Protein AF-A0A183KZA1-F1 (afdb_monomer_lite)

Foldseek 3Di:
DQPDLVVQVPPPCPPVVLLDDDQVCLPDPPCNVVNLVVNLVSLVVVLVVLVVNVVSDDLPDPCQPSVLSNLVSLLSSCVSPVVPLVSVLSSLLVVLLVCVSNVQCLLAANCLSPLQSLLLSLQVPVVDPSSVLQSLVSLLSSCQARPPSSVVNNCVNCVVQEDDDPDDDDPPNVSSHGYVVSVVVSVVSSPPDGDNSSPSNVSHPDDPPRHYHPHVVVVVVD

InterPro domains:
  IPR046460 Protein UNC80, C-terminal [PF20262] (7-213)

Structure (mmCIF, N/CA/C/O backbone):
data_AF-A0A183KZA1-F1
#
_entry.id   AF-A0A183KZA1-F1
#
loop_
_atom_site.group_PDB
_atom_site.id
_atom_site.type_symbol
_atom_site.label_atom_id
_atom_site.label_alt_id
_atom_site.label_comp_id
_atom_site.label_asym_id
_atom_site.label_entity_id
_atom_site.label_seq_id
_atom_site.pdbx_PDB_ins_code
_atom_site.Cartn_x
_atom_site.Cartn_y
_atom_site.Cartn_z
_atom_site.occupancy
_atom_site.B_iso_or_equiv
_atom_site.auth_seq_id
_atom_site.auth_comp_id
_atom_site.auth_asym_id
_atom_site.auth_atom_id
_atom_site.pdbx_PDB_model_num
ATOM 1 N N . MET A 1 1 ? 18.597 4.526 23.590 1.00 35.09 1 MET A N 1
ATOM 2 C CA . MET A 1 1 ? 19.081 5.389 22.494 1.00 35.09 1 MET A CA 1
ATOM 3 C C . MET A 1 1 ? 17.902 5.578 21.549 1.00 35.09 1 MET A C 1
ATOM 5 O O . MET A 1 1 ? 17.619 4.691 20.760 1.00 35.09 1 MET A O 1
ATOM 9 N N . TYR A 1 2 ? 17.103 6.627 21.759 1.00 41.41 2 TYR A N 1
ATOM 10 C CA . TYR A 1 2 ? 15.902 6.876 20.958 1.00 41.41 2 TYR A CA 1
ATOM 11 C C . TYR A 1 2 ? 16.354 7.362 19.580 1.00 41.41 2 TYR A C 1
ATOM 13 O O . TYR A 1 2 ? 16.876 8.469 19.468 1.00 41.41 2 TYR A O 1
ATOM 21 N N . ALA A 1 3 ? 16.234 6.520 18.553 1.00 44.03 3 ALA A N 1
ATOM 22 C CA . ALA A 1 3 ? 16.416 6.951 17.175 1.00 44.03 3 ALA A CA 1
ATOM 23 C C . ALA A 1 3 ? 15.299 7.954 16.868 1.00 44.03 3 ALA A C 1
ATOM 25 O O . ALA A 1 3 ? 14.136 7.587 16.708 1.00 44.03 3 ALA A O 1
ATOM 26 N N . ASN A 1 4 ? 15.633 9.240 16.925 1.00 53.59 4 ASN A N 1
ATOM 27 C CA . ASN A 1 4 ? 14.644 10.297 16.874 1.00 53.59 4 ASN A CA 1
ATOM 28 C C . ASN A 1 4 ? 14.263 10.513 15.408 1.00 53.59 4 ASN A C 1
ATOM 30 O O . ASN A 1 4 ? 15.043 11.071 14.637 1.00 53.59 4 ASN A O 1
ATOM 34 N N . CYS A 1 5 ? 13.076 10.057 15.004 1.00 55.12 5 CYS A N 1
ATOM 35 C CA . CYS A 1 5 ? 12.552 10.295 13.656 1.00 55.12 5 CYS A CA 1
ATOM 36 C C . CYS A 1 5 ? 12.528 11.786 13.293 1.00 55.12 5 CYS A C 1
ATOM 38 O O . CYS A 1 5 ? 12.581 12.130 12.116 1.00 55.12 5 CYS A O 1
ATOM 40 N N . THR A 1 6 ? 12.561 12.672 14.292 1.00 57.47 6 THR A N 1
ATOM 41 C CA . THR A 1 6 ? 12.729 14.115 14.111 1.00 57.47 6 THR A CA 1
ATOM 42 C C . THR A 1 6 ? 14.024 14.505 13.399 1.00 57.47 6 THR A C 1
ATOM 44 O O . THR A 1 6 ? 14.079 15.570 12.804 1.00 57.47 6 THR A O 1
ATOM 47 N N . GLU A 1 7 ? 15.093 13.705 13.458 1.00 63.91 7 GLU A N 1
ATOM 48 C CA . GLU A 1 7 ? 16.323 14.014 12.711 1.00 63.91 7 GLU A CA 1
ATOM 49 C C . GLU A 1 7 ? 16.161 13.727 11.215 1.00 63.91 7 GLU A C 1
ATOM 51 O O . GLU A 1 7 ? 16.723 14.441 10.389 1.00 63.91 7 GLU A O 1
ATOM 56 N N . LEU A 1 8 ? 15.330 12.746 10.845 1.00 62.00 8 LEU A N 1
ATOM 57 C CA . LEU A 1 8 ? 14.991 12.483 9.443 1.00 62.00 8 LEU A CA 1
ATOM 58 C C . LEU A 1 8 ? 14.112 13.585 8.861 1.00 62.00 8 LEU A C 1
ATOM 60 O O . LEU A 1 8 ? 14.304 13.965 7.711 1.00 62.00 8 LEU A O 1
ATOM 64 N N . THR A 1 9 ? 13.181 14.127 9.649 1.00 63.12 9 THR A N 1
ATOM 65 C CA . THR A 1 9 ? 12.309 15.224 9.198 1.00 63.12 9 THR A CA 1
ATOM 66 C C . THR A 1 9 ? 13.068 16.538 9.003 1.00 63.12 9 THR A C 1
ATOM 68 O O . THR A 1 9 ? 12.644 17.380 8.217 1.00 63.12 9 THR A O 1
ATOM 71 N N . LYS A 1 10 ? 14.219 16.700 9.669 1.00 68.38 10 LYS A N 1
ATOM 72 C CA . LYS A 1 10 ? 15.129 17.840 9.486 1.00 68.38 10 LYS A CA 1
ATOM 73 C C . LYS A 1 10 ? 15.963 17.756 8.208 1.00 68.38 10 LYS A C 1
ATOM 75 O O . LYS A 1 10 ? 16.556 18.760 7.818 1.00 68.38 10 LYS A O 1
ATOM 80 N N . LEU A 1 11 ? 16.038 16.593 7.554 1.00 65.56 11 LEU A N 1
ATOM 81 C CA . LEU A 1 11 ? 16.767 16.454 6.298 1.00 65.56 11 LEU A CA 1
ATOM 82 C C . LEU A 1 11 ? 15.921 17.025 5.149 1.00 65.56 11 LEU A C 1
ATOM 84 O O . LEU A 1 11 ? 14.911 16.422 4.790 1.00 65.56 11 LEU A O 1
ATOM 88 N N . PRO A 1 12 ? 16.344 18.121 4.493 1.00 60.28 12 PRO A N 1
ATOM 89 C CA . PRO A 1 12 ? 15.552 18.767 3.440 1.00 60.28 12 PRO A CA 1
ATOM 90 C C . PRO A 1 12 ? 15.345 17.873 2.210 1.00 60.28 12 PRO A C 1
ATOM 92 O O . PRO A 1 12 ? 14.448 18.100 1.402 1.00 60.28 12 PRO A O 1
ATOM 95 N N . SER A 1 13 ? 16.192 16.855 2.047 1.00 65.62 13 SER A N 1
ATOM 96 C CA . SER A 1 13 ? 16.137 15.896 0.949 1.00 65.62 13 SER A CA 1
ATOM 97 C C . SER A 1 13 ? 15.296 14.661 1.261 1.00 65.62 13 SER A C 1
ATOM 99 O O . SER A 1 13 ? 15.042 13.878 0.351 1.00 65.62 13 SER A O 1
ATOM 101 N N . PHE A 1 14 ? 14.846 14.450 2.497 1.00 68.94 14 PHE A N 1
ATOM 102 C CA . PHE A 1 14 ? 13.995 13.317 2.850 1.00 68.94 14 PHE A CA 1
ATOM 103 C C . PHE A 1 14 ? 12.516 13.747 2.826 1.00 68.94 14 PHE A C 1
ATOM 105 O O . PHE A 1 14 ? 12.207 14.841 3.290 1.00 68.94 14 PHE A O 1
ATOM 112 N N . PRO A 1 15 ? 11.579 12.950 2.272 1.00 72.12 15 PRO A N 1
ATOM 113 C CA . PRO A 1 15 ? 11.723 11.614 1.676 1.00 72.12 15 PRO A CA 1
ATOM 114 C C . PRO A 1 15 ? 12.186 11.588 0.208 1.00 72.12 15 PRO A C 1
ATOM 116 O O . PRO A 1 15 ? 12.361 10.509 -0.354 1.00 72.12 15 PRO A O 1
ATOM 119 N N . ARG A 1 16 ? 12.404 12.747 -0.428 1.00 76.38 16 ARG A N 1
ATOM 120 C CA . ARG A 1 16 ? 12.703 12.867 -1.869 1.00 76.38 16 ARG A CA 1
ATOM 121 C C . ARG A 1 16 ? 13.853 11.965 -2.337 1.00 76.38 16 ARG A C 1
ATOM 123 O O . ARG A 1 16 ? 13.703 11.271 -3.333 1.00 76.38 16 ARG A O 1
ATOM 130 N N . LYS A 1 17 ? 14.959 11.916 -1.594 1.00 78.75 17 LYS A N 1
ATOM 131 C CA . LYS A 1 17 ? 16.153 11.118 -1.914 1.00 78.75 17 LYS A CA 1
ATOM 132 C C . LYS A 1 17 ? 15.899 9.608 -1.870 1.00 78.75 17 LYS A C 1
ATOM 134 O O . LYS A 1 17 ? 16.522 8.866 -2.616 1.00 78.75 17 LYS A O 1
ATOM 139 N N . ALA A 1 18 ? 14.969 9.147 -1.032 1.00 80.81 18 ALA A N 1
ATOM 140 C CA . ALA A 1 18 ? 14.589 7.735 -1.012 1.00 80.81 18 ALA A CA 1
ATOM 141 C C . ALA A 1 18 ? 13.856 7.335 -2.305 1.00 80.81 18 ALA A C 1
ATOM 143 O O . ALA A 1 18 ? 13.986 6.211 -2.781 1.00 80.81 18 ALA A O 1
ATOM 144 N N . LEU A 1 19 ? 13.121 8.274 -2.909 1.00 86.19 19 LEU A N 1
ATOM 145 C CA . LEU A 1 19 ? 12.264 8.039 -4.072 1.00 86.19 19 LEU A CA 1
ATOM 146 C C . LEU A 1 19 ? 12.871 8.491 -5.405 1.00 86.19 19 LEU A C 1
ATOM 148 O O . LEU A 1 19 ? 12.322 8.171 -6.454 1.00 86.19 19 LEU A O 1
ATOM 152 N N . GLU A 1 20 ? 14.025 9.151 -5.388 1.00 87.00 20 GLU A N 1
ATOM 153 C CA . GLU A 1 20 ? 14.735 9.605 -6.587 1.00 87.00 20 GLU A CA 1
ATOM 154 C C . GLU A 1 20 ? 15.079 8.440 -7.522 1.00 87.00 20 GLU A C 1
ATOM 156 O O . GLU A 1 20 ? 15.750 7.495 -7.112 1.00 87.00 20 GLU A O 1
ATOM 161 N N . SER A 1 21 ? 14.565 8.497 -8.749 1.00 85.44 21 SER A N 1
ATOM 162 C CA . SER A 1 21 ? 14.675 7.441 -9.759 1.00 85.44 21 SER A CA 1
ATOM 163 C C . SER A 1 21 ? 14.878 8.113 -11.116 1.00 85.44 21 SER A C 1
ATOM 165 O O . SER A 1 21 ? 14.170 9.075 -11.421 1.00 85.44 21 SER A O 1
ATOM 167 N N . ASP A 1 22 ? 15.834 7.641 -11.915 1.00 86.88 22 ASP A N 1
ATOM 168 C CA . ASP A 1 22 ? 16.079 8.155 -13.268 1.00 86.88 22 ASP A CA 1
ATOM 169 C C . ASP A 1 22 ? 15.623 7.121 -14.296 1.00 86.88 22 ASP A C 1
ATOM 171 O O . ASP A 1 22 ? 16.344 6.180 -14.629 1.00 86.88 22 ASP A O 1
ATOM 175 N N . PHE A 1 23 ? 14.391 7.295 -14.777 1.00 86.06 23 PHE A N 1
ATOM 176 C CA . PHE A 1 23 ? 13.752 6.350 -15.691 1.00 86.06 23 PHE A CA 1
ATOM 177 C C . PHE A 1 23 ? 14.487 6.221 -17.028 1.00 86.06 23 PHE A C 1
ATOM 179 O O . PHE A 1 23 ? 14.475 5.145 -17.618 1.00 86.06 23 PHE A O 1
ATOM 186 N N . ASN A 1 24 ? 15.199 7.265 -17.469 1.00 87.75 24 ASN A N 1
ATOM 187 C CA . ASN A 1 24 ? 15.947 7.225 -18.730 1.00 87.75 24 ASN A CA 1
ATOM 188 C C . ASN A 1 24 ? 17.083 6.194 -18.684 1.00 87.75 24 ASN A C 1
ATOM 190 O O . ASN A 1 24 ? 17.487 5.657 -19.714 1.00 87.75 24 ASN A O 1
ATOM 194 N N . LEU A 1 25 ? 17.605 5.905 -17.487 1.00 86.88 25 LEU A N 1
ATOM 195 C CA . LEU A 1 25 ? 18.647 4.901 -17.302 1.00 86.88 25 LEU A CA 1
ATOM 196 C C . LEU A 1 25 ? 18.124 3.477 -17.517 1.00 86.88 25 LEU A C 1
ATOM 198 O O . LEU A 1 25 ? 18.911 2.598 -17.869 1.00 86.88 25 LEU A O 1
ATOM 202 N N . TYR A 1 26 ? 16.824 3.236 -17.326 1.00 87.44 26 TYR A N 1
ATOM 203 C CA . TYR A 1 26 ? 16.218 1.906 -17.458 1.00 87.44 26 TYR A CA 1
ATOM 204 C C . TYR A 1 26 ? 16.044 1.488 -18.917 1.00 87.44 26 TYR A C 1
ATOM 206 O O . TYR A 1 26 ? 16.108 0.297 -19.222 1.00 87.44 26 TYR A O 1
ATOM 214 N N . ASP A 1 27 ? 15.917 2.462 -19.817 1.00 87.69 27 ASP A N 1
ATOM 215 C CA . ASP A 1 27 ? 15.805 2.235 -21.260 1.00 87.69 27 ASP A CA 1
ATOM 216 C C . ASP A 1 27 ? 17.168 1.990 -21.929 1.00 87.69 27 ASP A C 1
ATOM 218 O O . ASP A 1 27 ? 17.255 1.749 -23.137 1.00 87.69 27 ASP A O 1
ATOM 222 N N . TRP A 1 28 ? 18.267 2.038 -21.165 1.00 89.81 28 TRP A N 1
ATOM 223 C CA . TRP A 1 28 ? 19.600 1.889 -21.731 1.00 89.81 28 TRP A CA 1
ATOM 224 C C . TRP A 1 28 ? 19.846 0.440 -22.206 1.00 89.81 28 TRP A C 1
ATOM 226 O O . TRP A 1 28 ? 19.739 -0.484 -21.395 1.00 89.81 28 TRP A O 1
ATOM 236 N N 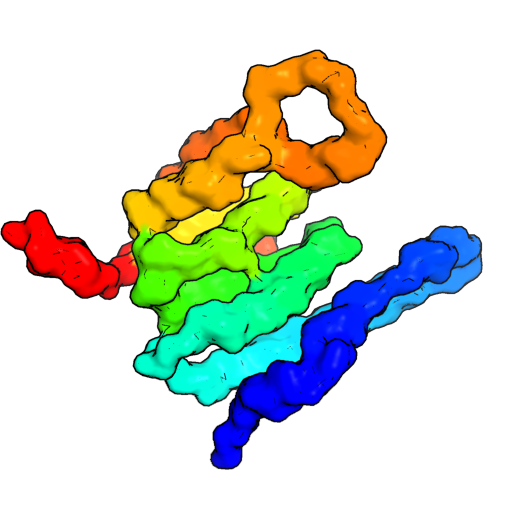. PRO A 1 29 ? 20.233 0.189 -23.478 1.00 88.50 29 PRO A N 1
ATOM 237 C CA . PRO A 1 29 ? 20.191 -1.160 -24.059 1.00 88.50 29 PRO A CA 1
ATOM 238 C C . PRO A 1 29 ? 21.028 -2.215 -23.326 1.00 88.50 29 PRO A C 1
ATOM 240 O O . PRO A 1 29 ? 20.623 -3.371 -23.230 1.00 88.50 29 PRO A O 1
ATOM 243 N N . THR A 1 30 ? 22.197 -1.828 -22.808 1.00 91.31 30 THR A N 1
ATOM 244 C CA . THR A 1 30 ? 23.151 -2.764 -22.190 1.00 91.31 30 THR A CA 1
ATOM 245 C C . THR A 1 30 ? 22.948 -2.895 -20.682 1.00 91.31 30 THR A C 1
ATOM 247 O O . THR A 1 30 ? 23.067 -3.988 -20.132 1.00 91.31 30 THR A O 1
ATOM 250 N N . TYR A 1 31 ? 22.648 -1.785 -20.003 1.00 90.75 31 TYR A N 1
ATOM 251 C CA . TYR A 1 31 ? 22.659 -1.711 -18.539 1.00 90.75 31 TYR A CA 1
ATOM 252 C C . TYR A 1 31 ? 21.296 -1.394 -17.919 1.00 90.75 31 TYR A C 1
ATOM 254 O O . TYR A 1 31 ? 21.190 -1.402 -16.697 1.00 90.75 31 TYR A O 1
ATOM 262 N N . GLY A 1 32 ? 20.247 -1.184 -18.716 1.00 92.12 32 GLY A N 1
ATOM 263 C CA . GLY A 1 32 ? 18.933 -0.769 -18.229 1.00 92.12 32 GLY A CA 1
ATOM 264 C C . GLY A 1 32 ? 18.324 -1.723 -17.203 1.00 92.12 32 GLY A C 1
ATOM 265 O O . GLY A 1 32 ? 17.937 -1.303 -16.116 1.00 92.12 32 GLY A O 1
ATOM 266 N N . ARG A 1 33 ? 18.351 -3.035 -17.480 1.00 91.06 33 ARG A N 1
ATOM 267 C CA . ARG A 1 33 ? 17.875 -4.062 -16.534 1.00 91.06 33 ARG A CA 1
ATOM 268 C C . ARG A 1 33 ? 18.693 -4.102 -15.230 1.00 91.06 33 ARG A C 1
ATOM 270 O O . ARG A 1 33 ? 18.077 -4.047 -14.167 1.00 91.06 33 ARG A O 1
ATOM 277 N N . PRO A 1 34 ? 20.044 -4.176 -15.257 1.00 93.50 34 PRO A N 1
ATOM 278 C CA . PRO A 1 34 ? 20.849 -4.042 -14.042 1.00 93.50 34 PRO A CA 1
ATOM 279 C C . PRO A 1 34 ? 20.586 -2.756 -13.251 1.00 93.50 34 PRO A C 1
ATOM 281 O O . PRO A 1 34 ? 20.523 -2.806 -12.026 1.00 93.50 34 PRO A O 1
ATOM 284 N N . LEU A 1 35 ? 20.418 -1.617 -13.929 1.00 93.12 35 LEU A N 1
ATOM 285 C CA . LEU A 1 35 ? 20.171 -0.323 -13.285 1.00 93.12 35 LEU A CA 1
ATOM 286 C C . LEU A 1 35 ? 18.786 -0.268 -12.634 1.00 93.12 35 LEU A C 1
ATOM 288 O O . LEU A 1 35 ? 18.666 0.212 -11.510 1.00 93.12 35 LEU A O 1
ATOM 292 N N . PHE A 1 36 ? 17.767 -0.833 -13.283 1.00 91.81 36 PHE A N 1
ATOM 293 C CA . PHE A 1 36 ? 16.435 -0.992 -12.701 1.00 91.81 36 PHE A CA 1
ATOM 294 C C . PHE A 1 36 ? 16.456 -1.893 -11.454 1.00 91.81 36 PHE A C 1
ATOM 296 O O . PHE A 1 36 ? 15.884 -1.551 -10.416 1.00 91.81 36 PHE A O 1
ATOM 303 N N . ALA A 1 37 ? 17.178 -3.018 -11.512 1.00 91.81 37 ALA A N 1
ATOM 304 C CA . ALA A 1 37 ? 17.345 -3.908 -10.363 1.00 91.81 37 ALA A CA 1
ATOM 305 C C . ALA A 1 37 ? 18.097 -3.223 -9.206 1.00 91.81 37 ALA A C 1
ATOM 307 O O . ALA A 1 37 ? 17.718 -3.366 -8.042 1.00 91.81 37 ALA A O 1
ATOM 308 N N . LEU A 1 38 ? 19.138 -2.444 -9.514 1.00 93.69 38 LEU A N 1
ATOM 309 C CA . LEU A 1 38 ? 19.878 -1.667 -8.520 1.00 93.69 38 LEU A CA 1
ATOM 310 C C . LEU A 1 38 ? 18.996 -0.595 -7.868 1.00 93.69 38 LEU A C 1
ATOM 312 O O . LEU A 1 38 ? 19.049 -0.433 -6.647 1.00 93.69 38 LEU A O 1
ATOM 316 N N . ASP A 1 39 ? 18.152 0.086 -8.646 1.00 93.12 39 ASP A N 1
ATOM 317 C CA . ASP A 1 39 ? 17.185 1.037 -8.096 1.00 93.12 39 ASP A CA 1
ATOM 318 C C . ASP A 1 39 ? 16.177 0.343 -7.169 1.00 93.12 39 ASP A C 1
ATOM 320 O O . ASP A 1 39 ? 15.969 0.794 -6.043 1.00 93.12 39 ASP A O 1
ATOM 324 N N . THR A 1 40 ? 15.649 -0.816 -7.573 1.00 93.75 40 THR A N 1
ATOM 325 C CA . THR A 1 40 ? 14.746 -1.637 -6.743 1.00 93.75 40 THR A CA 1
ATOM 326 C C . THR A 1 40 ? 15.380 -1.968 -5.382 1.00 93.75 40 THR A C 1
ATOM 328 O O . THR A 1 40 ? 14.775 -1.747 -4.328 1.00 93.75 40 THR A O 1
ATOM 331 N N . ILE A 1 41 ? 16.639 -2.429 -5.376 1.00 94.31 41 ILE A N 1
ATOM 332 C CA . ILE A 1 41 ? 17.398 -2.736 -4.149 1.00 94.31 41 ILE A CA 1
ATOM 333 C C . ILE A 1 41 ? 17.606 -1.480 -3.292 1.00 94.31 41 ILE A C 1
ATOM 335 O O . ILE A 1 41 ? 17.511 -1.540 -2.059 1.00 94.31 41 ILE A O 1
ATOM 339 N N . HIS A 1 42 ? 17.876 -0.334 -3.919 1.00 92.88 42 HIS A N 1
ATOM 340 C CA . HIS A 1 42 ? 18.016 0.940 -3.221 1.00 92.88 42 HIS A CA 1
ATOM 341 C C . HIS A 1 42 ? 16.706 1.342 -2.520 1.00 92.88 42 HIS A C 1
ATOM 343 O O . HIS A 1 42 ? 16.739 1.671 -1.329 1.00 92.88 42 HIS A O 1
ATOM 349 N N . LYS A 1 43 ? 15.542 1.226 -3.183 1.00 93.06 43 LYS A N 1
ATOM 350 C CA . LYS A 1 43 ? 14.234 1.498 -2.546 1.00 93.06 43 LYS A CA 1
ATOM 351 C C . LYS A 1 43 ? 13.932 0.542 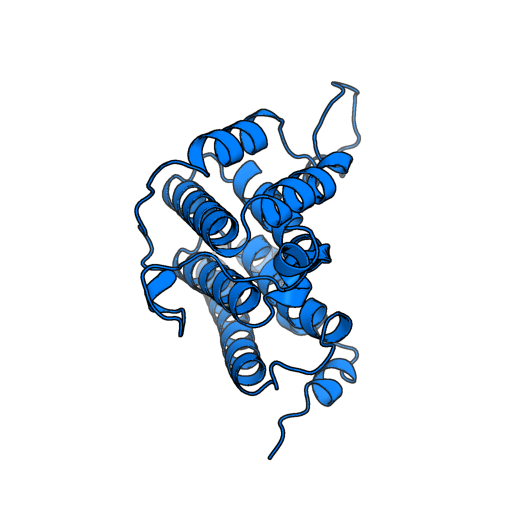-1.396 1.00 93.06 43 LYS A C 1
ATOM 353 O O . LYS A 1 43 ? 13.481 0.978 -0.333 1.00 93.06 43 LYS A O 1
ATOM 358 N N . LEU A 1 44 ? 14.223 -0.748 -1.565 1.00 93.62 44 LEU A N 1
ATOM 359 C CA . LEU A 1 44 ? 14.032 -1.748 -0.510 1.00 93.62 44 LEU A CA 1
ATOM 360 C C . LEU A 1 44 ? 14.920 -1.484 0.707 1.00 93.62 44 LEU A C 1
ATOM 362 O O . LEU A 1 44 ? 14.474 -1.636 1.842 1.00 93.62 44 LEU A O 1
ATOM 366 N N . SER A 1 45 ? 16.151 -1.023 0.489 1.00 93.50 45 SER A N 1
ATOM 367 C CA . SER A 1 45 ? 17.069 -0.649 1.568 1.00 93.50 45 SER A CA 1
ATOM 368 C C . SER A 1 45 ? 16.515 0.516 2.399 1.00 93.50 45 SER A C 1
ATOM 370 O O . SER A 1 45 ? 16.541 0.462 3.632 1.00 93.50 45 SER A O 1
ATOM 372 N N . TRP A 1 46 ? 15.921 1.526 1.750 1.00 92.50 46 TRP A N 1
ATOM 373 C CA . TRP A 1 46 ? 15.181 2.590 2.440 1.00 92.50 46 TRP A CA 1
ATOM 374 C C . TRP A 1 46 ? 13.964 2.061 3.198 1.00 92.50 46 TRP A C 1
ATOM 376 O O . TRP A 1 46 ? 13.763 2.426 4.358 1.00 92.50 46 TRP A O 1
ATOM 386 N N . CYS A 1 47 ? 13.180 1.167 2.591 1.00 93.50 47 CYS A N 1
ATOM 387 C CA . CYS A 1 47 ? 12.035 0.545 3.257 1.00 93.50 47 CYS A CA 1
ATOM 388 C C . CYS A 1 47 ? 12.461 -0.214 4.523 1.00 93.50 47 CYS A C 1
ATOM 390 O O . CYS A 1 47 ? 11.851 -0.027 5.579 1.00 93.50 47 CYS A O 1
ATOM 392 N N . HIS A 1 48 ? 13.534 -1.007 4.468 1.00 92.25 48 HIS A N 1
ATOM 393 C CA . HIS A 1 48 ? 14.052 -1.744 5.624 1.00 92.25 48 HIS A CA 1
ATOM 394 C C . HIS A 1 48 ? 14.559 -0.822 6.739 1.00 92.25 48 HIS A C 1
ATOM 396 O O . HIS A 1 48 ? 14.248 -1.055 7.914 1.00 92.25 48 HIS A O 1
ATOM 402 N N . LEU A 1 49 ? 15.282 0.250 6.393 1.00 90.69 49 LEU A N 1
ATOM 403 C CA . LEU A 1 49 ? 15.719 1.257 7.364 1.00 90.69 49 LEU A CA 1
ATOM 404 C C . LEU A 1 49 ? 14.514 1.878 8.080 1.00 90.69 49 LEU A C 1
ATOM 406 O O . LEU A 1 49 ? 14.464 1.920 9.310 1.00 90.69 49 LEU A O 1
ATOM 410 N N . LEU A 1 50 ? 13.513 2.309 7.312 1.00 89.44 50 LEU A N 1
ATOM 411 C CA . LEU A 1 50 ? 12.312 2.935 7.855 1.00 89.44 50 LEU A CA 1
ATOM 412 C C . LEU A 1 50 ? 11.457 1.962 8.659 1.00 89.44 50 LEU A C 1
ATOM 414 O O . LEU A 1 50 ? 10.942 2.348 9.702 1.00 89.44 50 LEU A O 1
ATOM 418 N N . SER A 1 51 ? 11.357 0.700 8.242 1.00 89.81 51 SER A N 1
ATOM 419 C CA . SER A 1 51 ? 10.692 -0.344 9.027 1.00 89.81 51 SER A CA 1
ATOM 420 C C . SER A 1 51 ? 11.380 -0.548 10.377 1.00 89.81 51 SER A C 1
ATOM 422 O O . SER A 1 51 ? 10.712 -0.706 11.396 1.00 89.81 51 SER A O 1
ATOM 424 N N . SER A 1 52 ? 12.714 -0.523 10.403 1.00 88.56 52 SER A N 1
ATOM 425 C CA . SER A 1 52 ? 13.488 -0.689 11.638 1.00 88.56 52 SER A CA 1
ATOM 426 C C . SER A 1 52 ? 13.257 0.476 12.599 1.00 88.56 52 SER A C 1
ATOM 428 O O . SER A 1 52 ? 13.028 0.263 13.788 1.00 88.56 52 SER A O 1
ATOM 430 N N . LEU A 1 53 ? 13.234 1.704 12.075 1.00 86.56 53 LEU A N 1
ATOM 431 C CA . LEU A 1 53 ? 12.911 2.900 12.853 1.00 86.56 53 LEU A CA 1
ATOM 432 C C . LEU A 1 53 ? 11.468 2.871 13.356 1.00 86.56 53 LEU A C 1
ATOM 434 O O . LEU A 1 53 ? 11.223 3.117 14.532 1.00 86.56 53 LEU A O 1
ATOM 438 N N . PHE A 1 54 ? 10.525 2.499 12.491 1.00 85.19 54 PHE A N 1
ATOM 439 C CA . PHE A 1 54 ? 9.105 2.379 12.808 1.00 85.19 54 PHE A CA 1
ATOM 440 C C . PHE A 1 54 ? 8.848 1.434 13.993 1.00 85.19 54 PHE A C 1
ATOM 442 O O . PHE A 1 54 ? 8.058 1.750 14.885 1.00 85.19 54 PHE A O 1
ATOM 449 N N . MET A 1 55 ? 9.556 0.300 14.044 1.00 81.81 55 MET A N 1
ATOM 450 C CA . MET A 1 55 ? 9.443 -0.672 15.139 1.00 81.81 55 MET A CA 1
ATOM 451 C C . MET A 1 55 ? 9.939 -0.137 16.490 1.00 81.81 55 MET A C 1
ATOM 453 O O . MET A 1 55 ? 9.530 -0.642 17.534 1.00 81.81 55 MET A O 1
ATOM 457 N N . MET A 1 56 ? 10.789 0.892 16.492 1.00 81.69 56 MET A N 1
ATOM 458 C CA . MET A 1 56 ? 11.305 1.520 17.714 1.00 81.69 56 MET A CA 1
ATOM 459 C C . MET A 1 56 ? 10.379 2.617 18.266 1.00 81.69 56 MET A C 1
ATOM 461 O O . MET A 1 56 ? 10.633 3.144 19.351 1.00 81.69 56 MET A O 1
ATOM 465 N N . MET A 1 57 ? 9.308 2.973 17.550 1.00 76.44 57 MET A N 1
ATOM 466 C CA . MET A 1 57 ? 8.455 4.113 17.893 1.00 76.44 57 MET A CA 1
ATOM 467 C C . MET A 1 57 ? 7.428 3.776 18.994 1.00 76.44 57 MET A C 1
ATOM 469 O O . MET A 1 57 ? 6.703 2.782 18.879 1.00 76.44 57 MET A O 1
ATOM 473 N N . PRO A 1 58 ? 7.294 4.616 20.044 1.00 76.00 58 PRO A N 1
ATOM 474 C CA . PRO A 1 58 ? 6.260 4.478 21.072 1.00 76.00 58 PRO A CA 1
ATOM 475 C C . PRO A 1 58 ? 4.844 4.407 20.489 1.00 76.00 58 PRO A C 1
ATOM 477 O O . PRO A 1 58 ? 4.487 5.200 19.636 1.00 76.00 58 PRO A O 1
ATOM 480 N N . LYS A 1 59 ? 3.965 3.533 20.981 1.00 70.69 59 LYS A N 1
ATOM 481 C CA . LYS A 1 59 ? 2.602 3.394 20.415 1.00 70.69 59 LYS A CA 1
ATOM 482 C C . LYS A 1 59 ? 1.611 4.483 20.861 1.00 70.69 59 LYS A C 1
ATOM 484 O O . LYS A 1 59 ? 0.511 4.560 20.328 1.00 70.69 59 LYS A O 1
ATOM 489 N N . THR A 1 60 ? 1.977 5.288 21.857 1.00 65.81 60 THR A N 1
ATOM 490 C CA . THR A 1 60 ? 1.079 6.203 22.589 1.00 65.81 60 THR A CA 1
ATOM 491 C C . THR A 1 60 ? 1.218 7.677 22.203 1.00 65.81 60 THR A C 1
ATOM 493 O O . THR A 1 60 ? 0.445 8.500 22.682 1.00 65.81 60 THR A O 1
ATOM 496 N N . TYR A 1 61 ? 2.189 8.025 21.359 1.00 63.38 61 TYR A N 1
ATOM 497 C CA . TYR A 1 61 ? 2.458 9.406 20.955 1.00 63.38 61 TYR A CA 1
ATOM 498 C C . TYR A 1 61 ? 1.646 9.785 19.694 1.00 63.38 61 TYR A C 1
ATOM 500 O O . TYR A 1 61 ? 1.347 8.903 18.882 1.00 63.38 61 TYR A O 1
ATOM 508 N N . PRO A 1 62 ? 1.231 11.056 19.511 1.00 65.75 62 PRO A N 1
ATOM 509 C CA . PRO A 1 62 ? 0.408 11.477 18.374 1.00 65.75 62 PRO A CA 1
ATOM 510 C C . PRO A 1 62 ? 1.228 11.579 17.075 1.00 65.75 62 PRO A C 1
ATOM 512 O O . PRO A 1 62 ? 1.518 12.662 16.581 1.00 65.75 62 PRO A O 1
ATOM 515 N N . TRP A 1 63 ? 1.578 10.433 16.490 1.00 67.50 63 TRP A N 1
ATOM 516 C CA . TRP A 1 63 ? 2.435 10.325 15.299 1.00 67.50 63 TRP A CA 1
ATOM 517 C C . TRP A 1 63 ? 1.785 10.726 13.973 1.00 67.50 63 TRP A C 1
ATOM 519 O O . TRP A 1 63 ? 2.310 10.370 12.926 1.00 67.50 63 TRP A O 1
ATOM 529 N N . SER A 1 64 ? 0.636 11.401 13.953 1.00 67.94 64 SER A N 1
ATOM 530 C CA . SER A 1 64 ? -0.120 11.589 12.705 1.00 67.94 64 SER A CA 1
ATOM 531 C C . SER A 1 64 ? 0.684 12.301 11.608 1.00 67.94 64 SER A C 1
ATOM 533 O O . SER A 1 64 ? 0.589 11.900 10.449 1.00 67.94 64 SER A O 1
ATOM 535 N N . SER A 1 65 ? 1.505 13.297 11.958 1.00 71.38 65 SER A N 1
ATOM 536 C CA . SER A 1 65 ? 2.385 14.005 11.016 1.00 71.38 65 SER A CA 1
ATOM 537 C C . SER A 1 65 ? 3.585 13.164 10.587 1.00 71.38 65 SER A C 1
ATOM 539 O O . SER A 1 65 ? 3.865 13.041 9.398 1.00 71.38 65 SER A O 1
ATOM 541 N N . ASP A 1 66 ? 4.277 12.551 11.544 1.00 77.62 66 ASP A N 1
ATOM 542 C CA . ASP A 1 66 ? 5.524 11.829 11.281 1.00 77.62 66 ASP A CA 1
ATOM 543 C C . ASP A 1 66 ? 5.254 10.515 10.552 1.00 77.62 66 ASP A C 1
ATOM 545 O O . ASP A 1 66 ? 6.036 10.096 9.700 1.00 77.62 66 ASP A O 1
ATOM 549 N N . LEU A 1 67 ? 4.102 9.896 10.822 1.00 84.50 67 LEU A N 1
ATOM 550 C CA . LEU A 1 67 ? 3.654 8.679 10.167 1.00 84.50 67 LEU A CA 1
ATOM 551 C C . LEU A 1 67 ? 3.548 8.859 8.650 1.00 84.50 67 LEU A C 1
ATOM 553 O O . LEU A 1 67 ? 3.943 7.964 7.902 1.00 84.50 67 LEU A O 1
ATOM 557 N N . GLN A 1 68 ? 3.069 10.018 8.190 1.00 85.75 68 GLN A N 1
ATOM 558 C CA . GLN A 1 68 ? 2.937 10.303 6.759 1.00 85.75 68 GLN A CA 1
ATOM 559 C C . GLN A 1 68 ? 4.272 10.208 6.026 1.00 85.75 68 GLN A C 1
ATOM 561 O O . GLN A 1 68 ? 4.314 9.818 4.864 1.00 85.75 68 GLN A O 1
ATOM 566 N N . ILE A 1 69 ? 5.381 10.499 6.699 1.00 85.62 69 ILE A N 1
ATOM 567 C CA . ILE A 1 69 ? 6.706 10.441 6.087 1.00 85.62 69 ILE A CA 1
ATOM 568 C C . ILE A 1 69 ? 7.078 8.995 5.744 1.00 85.62 69 ILE A C 1
ATOM 570 O O . ILE A 1 69 ? 7.555 8.725 4.641 1.00 85.62 69 ILE A O 1
ATOM 574 N N . PHE A 1 70 ? 6.786 8.053 6.644 1.00 89.12 70 PHE A N 1
ATOM 575 C CA . PHE A 1 70 ? 6.956 6.626 6.376 1.00 89.12 70 PHE A CA 1
ATOM 576 C C . PHE A 1 70 ? 6.032 6.167 5.254 1.00 89.12 70 PHE A C 1
ATOM 578 O O . PHE A 1 70 ? 6.487 5.544 4.294 1.00 89.12 70 PHE A O 1
ATOM 585 N N . LEU A 1 71 ? 4.745 6.516 5.351 1.00 92.38 71 LEU A N 1
ATOM 586 C CA . LEU A 1 71 ? 3.752 6.134 4.351 1.00 92.38 71 LEU A CA 1
ATOM 587 C C . LEU A 1 71 ? 4.129 6.657 2.961 1.00 92.38 71 LEU A C 1
ATOM 589 O O . LEU A 1 71 ? 4.005 5.917 1.995 1.00 92.38 71 LEU A O 1
ATOM 593 N N . ASN A 1 72 ? 4.670 7.872 2.850 1.00 92.06 72 ASN A N 1
ATOM 594 C CA . ASN A 1 72 ? 5.090 8.458 1.578 1.00 92.06 72 ASN A CA 1
ATOM 595 C C . ASN A 1 72 ? 6.235 7.688 0.910 1.00 92.06 72 ASN A C 1
ATOM 597 O O . ASN A 1 72 ? 6.186 7.477 -0.300 1.00 92.06 72 ASN A O 1
ATOM 601 N N . VAL A 1 73 ? 7.238 7.228 1.667 1.00 93.25 73 VAL A N 1
ATOM 602 C CA . VAL A 1 73 ? 8.336 6.424 1.094 1.00 93.25 73 VAL A CA 1
ATOM 603 C C . VAL A 1 73 ? 7.828 5.066 0.618 1.00 93.25 73 VAL A C 1
ATOM 605 O O . VAL A 1 73 ? 8.179 4.621 -0.474 1.00 93.25 73 VAL A O 1
ATOM 608 N N . TYR A 1 74 ? 6.959 4.427 1.396 1.00 96.12 74 TYR A N 1
ATOM 609 C CA . TYR A 1 74 ? 6.359 3.151 1.016 1.00 96.12 74 TYR A CA 1
ATOM 610 C C . TYR A 1 74 ? 5.402 3.284 -0.175 1.00 96.12 74 TYR A C 1
ATOM 612 O O . TYR A 1 74 ? 5.457 2.475 -1.095 1.00 96.12 74 TYR A O 1
ATOM 620 N N . ASN A 1 75 ? 4.581 4.336 -0.206 1.00 95.25 75 ASN A N 1
ATOM 621 C CA . ASN A 1 75 ? 3.710 4.656 -1.334 1.00 95.25 75 ASN A CA 1
ATOM 622 C C . ASN A 1 75 ? 4.515 4.911 -2.608 1.00 95.25 75 ASN A C 1
ATOM 624 O O . ASN A 1 75 ? 4.190 4.356 -3.650 1.00 95.25 75 ASN A O 1
ATOM 628 N N . GLY A 1 76 ? 5.567 5.729 -2.528 1.00 93.88 76 GLY A N 1
ATOM 629 C CA . GLY A 1 76 ? 6.421 6.017 -3.677 1.00 93.88 76 GLY A CA 1
ATOM 630 C C . GLY A 1 76 ? 7.153 4.774 -4.174 1.00 93.88 76 GLY A C 1
ATOM 631 O O . GLY A 1 76 ? 7.166 4.517 -5.370 1.00 93.88 76 GLY A O 1
ATOM 632 N N . THR A 1 77 ? 7.690 3.960 -3.263 1.00 95.62 77 THR A N 1
ATOM 633 C CA . THR A 1 77 ? 8.343 2.689 -3.615 1.00 95.62 77 THR A CA 1
ATOM 634 C C . THR A 1 77 ? 7.371 1.743 -4.312 1.00 95.62 77 THR A C 1
ATOM 636 O O . THR A 1 77 ? 7.713 1.166 -5.342 1.00 95.62 77 THR A O 1
ATOM 639 N N . LEU A 1 78 ? 6.143 1.635 -3.796 1.00 95.94 78 LEU A N 1
ATOM 640 C CA . LEU A 1 78 ? 5.107 0.826 -4.420 1.00 95.94 78 LEU A CA 1
ATOM 641 C C . LEU A 1 78 ? 4.733 1.360 -5.807 1.00 95.94 78 LEU A C 1
ATOM 643 O O . LEU A 1 78 ? 4.638 0.570 -6.729 1.00 95.94 78 LEU A O 1
ATOM 647 N N . ILE A 1 79 ? 4.559 2.673 -5.987 1.00 93.75 79 ILE A N 1
ATOM 648 C CA . ILE A 1 79 ? 4.250 3.264 -7.303 1.00 93.75 79 ILE A CA 1
ATOM 649 C C . ILE A 1 79 ? 5.350 2.956 -8.327 1.00 93.75 79 ILE A C 1
ATOM 651 O O . ILE A 1 79 ? 5.043 2.677 -9.481 1.00 93.75 79 ILE A O 1
ATOM 655 N N . LEU A 1 80 ? 6.618 3.014 -7.913 1.00 92.56 80 LEU A N 1
ATOM 656 C CA . LEU A 1 80 ? 7.762 2.818 -8.805 1.00 92.56 80 LEU A CA 1
ATOM 657 C C . LEU A 1 80 ? 7.958 1.353 -9.209 1.00 92.56 80 LEU A C 1
ATOM 659 O O . LEU A 1 80 ? 8.300 1.083 -10.355 1.00 92.56 80 LEU A O 1
ATOM 663 N N . HIS A 1 81 ? 7.746 0.421 -8.275 1.00 94.00 81 HIS A N 1
ATOM 664 C CA . HIS A 1 81 ? 8.173 -0.977 -8.417 1.00 94.00 81 HIS A CA 1
ATOM 665 C C . HIS A 1 81 ? 7.078 -1.984 -8.032 1.00 94.00 81 HIS A C 1
ATOM 667 O O . HIS A 1 81 ? 7.376 -3.064 -7.528 1.00 94.00 81 HIS A O 1
ATOM 673 N N . ALA A 1 82 ? 5.800 -1.654 -8.256 1.00 92.06 82 ALA A N 1
ATOM 674 C CA . ALA A 1 82 ? 4.663 -2.506 -7.875 1.00 92.06 82 ALA A CA 1
ATOM 675 C C . ALA A 1 82 ? 4.704 -3.916 -8.486 1.00 92.06 82 ALA A C 1
ATOM 677 O O . ALA A 1 82 ? 4.156 -4.853 -7.906 1.00 92.06 82 ALA A O 1
ATOM 678 N N . GLU A 1 83 ? 5.308 -4.062 -9.667 1.00 92.00 83 GLU A N 1
ATOM 679 C CA . GLU A 1 83 ? 5.384 -5.340 -10.381 1.00 92.00 83 GLU A CA 1
ATOM 680 C C . GLU A 1 83 ? 6.386 -6.315 -9.754 1.00 92.00 83 GLU A C 1
ATOM 682 O O . GLU A 1 83 ? 6.244 -7.531 -9.916 1.00 92.00 83 GLU A O 1
ATOM 687 N N . ASP A 1 84 ? 7.359 -5.811 -8.989 1.00 95.06 84 ASP A N 1
ATOM 688 C CA . ASP A 1 84 ? 8.256 -6.661 -8.222 1.00 95.06 84 ASP 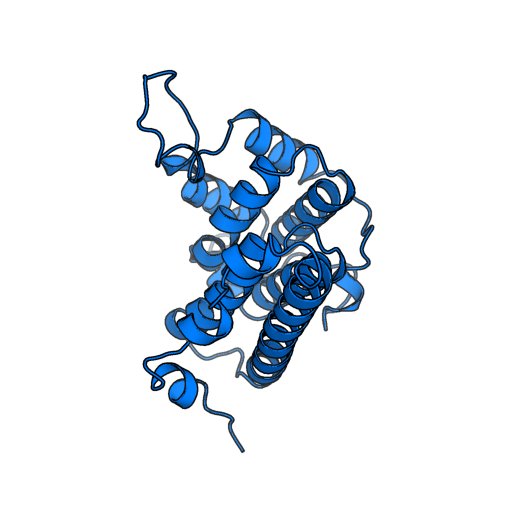A CA 1
ATOM 689 C C . ASP A 1 84 ? 7.520 -7.228 -6.997 1.00 95.06 84 ASP A C 1
ATOM 691 O O . ASP A 1 84 ? 7.082 -6.512 -6.093 1.00 95.06 84 ASP A O 1
ATOM 695 N N . SER A 1 85 ? 7.391 -8.556 -6.948 1.00 94.44 85 SER A N 1
ATOM 696 C CA . SE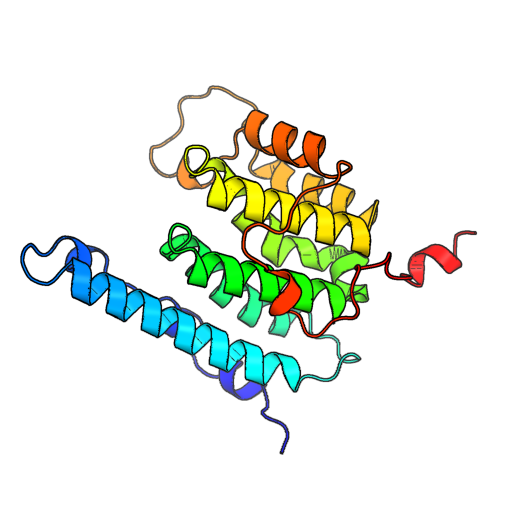R A 1 85 ? 6.632 -9.233 -5.889 1.00 94.44 85 SER A CA 1
ATOM 697 C C . SER A 1 85 ? 7.258 -9.067 -4.501 1.00 94.44 85 SER A C 1
ATOM 699 O O . SER A 1 85 ? 6.537 -9.126 -3.504 1.00 94.44 85 SER A O 1
ATOM 701 N N . SER A 1 86 ? 8.575 -8.856 -4.408 1.00 94.19 86 SER A N 1
ATOM 702 C CA . SER A 1 86 ? 9.251 -8.633 -3.126 1.00 94.19 86 SER A CA 1
ATOM 703 C C . SER A 1 86 ? 8.969 -7.230 -2.591 1.00 94.19 86 SER A C 1
ATOM 705 O O . SER A 1 86 ? 8.623 -7.091 -1.414 1.00 94.19 86 SER A O 1
ATOM 707 N N . VAL A 1 87 ? 8.997 -6.219 -3.467 1.00 96.31 87 VAL A N 1
ATOM 708 C CA . VAL A 1 87 ? 8.588 -4.844 -3.150 1.00 96.31 87 VAL A CA 1
ATOM 709 C C . VAL A 1 87 ? 7.132 -4.813 -2.720 1.00 96.31 87 VAL A C 1
ATOM 711 O O . VAL A 1 87 ? 6.819 -4.324 -1.633 1.00 96.31 87 VAL A O 1
ATOM 714 N N . LEU A 1 88 ? 6.249 -5.394 -3.531 1.00 97.50 88 LEU A N 1
ATOM 715 C CA . LEU A 1 88 ? 4.826 -5.463 -3.238 1.00 97.50 88 LEU A CA 1
ATOM 716 C C . LEU A 1 88 ? 4.571 -6.115 -1.872 1.00 97.50 88 LEU A C 1
ATOM 718 O O . LEU A 1 88 ? 3.898 -5.528 -1.022 1.00 97.50 88 LEU A O 1
ATOM 722 N N . ARG A 1 89 ? 5.158 -7.293 -1.620 1.00 97.00 89 ARG A N 1
ATOM 723 C CA . ARG A 1 89 ? 5.029 -8.006 -0.341 1.00 97.00 89 ARG A CA 1
ATOM 724 C C . ARG A 1 89 ? 5.496 -7.144 0.836 1.00 97.00 89 ARG A C 1
ATOM 726 O O . ARG A 1 89 ? 4.780 -7.049 1.834 1.00 97.00 89 ARG A O 1
ATOM 733 N N . GLN A 1 90 ? 6.662 -6.509 0.719 1.00 96.50 90 GLN A N 1
ATOM 734 C CA . GLN A 1 90 ? 7.243 -5.679 1.775 1.00 96.50 90 GLN A CA 1
ATOM 735 C C . GLN A 1 90 ? 6.375 -4.449 2.072 1.00 96.50 90 GLN A C 1
ATOM 737 O O . GLN A 1 90 ? 6.117 -4.140 3.239 1.00 96.50 90 GLN A O 1
ATOM 742 N N . CYS A 1 91 ? 5.887 -3.760 1.037 1.00 97.94 91 CYS A N 1
ATOM 743 C CA . CYS A 1 91 ? 5.058 -2.574 1.217 1.00 97.94 91 CYS A CA 1
ATOM 744 C C . CYS A 1 91 ? 3.696 -2.905 1.830 1.00 97.94 91 CYS A C 1
ATOM 746 O O . CYS A 1 91 ? 3.274 -2.248 2.783 1.00 97.94 91 CYS A O 1
ATOM 748 N N . LEU A 1 92 ? 3.031 -3.955 1.342 1.00 98.19 92 LEU A N 1
ATOM 749 C CA . LEU A 1 92 ? 1.740 -4.386 1.879 1.00 98.19 92 LEU A CA 1
ATOM 750 C C . LEU A 1 92 ? 1.855 -4.853 3.338 1.00 98.19 92 LEU A C 1
ATOM 752 O O . LEU A 1 92 ? 1.010 -4.499 4.164 1.00 98.19 92 LEU A O 1
ATOM 756 N N . ALA A 1 93 ? 2.924 -5.578 3.684 1.00 97.25 93 ALA A N 1
ATOM 757 C CA . ALA A 1 93 ? 3.181 -6.001 5.058 1.00 97.25 93 ALA A CA 1
ATOM 758 C C . ALA A 1 93 ? 3.401 -4.808 5.995 1.00 97.25 93 ALA A C 1
ATOM 760 O O . ALA A 1 93 ? 2.854 -4.780 7.102 1.00 97.25 93 ALA A O 1
ATOM 761 N N . PHE A 1 94 ? 4.155 -3.802 5.544 1.00 96.44 94 PHE A N 1
ATOM 762 C CA . PHE A 1 94 ? 4.358 -2.571 6.301 1.00 96.44 94 PHE A CA 1
ATOM 763 C C . PHE A 1 94 ? 3.043 -1.821 6.535 1.00 96.44 94 PHE A C 1
ATOM 765 O O . PHE A 1 94 ? 2.774 -1.399 7.659 1.00 96.44 94 PHE A O 1
ATOM 772 N N . PHE A 1 95 ? 2.185 -1.700 5.518 1.00 97.25 95 PHE A N 1
ATOM 773 C CA . PHE A 1 95 ? 0.885 -1.051 5.684 1.00 97.25 95 PHE A CA 1
ATOM 774 C C . PHE A 1 95 ? -0.003 -1.782 6.698 1.00 97.25 95 PHE A C 1
ATOM 776 O O . PHE A 1 95 ? -0.567 -1.134 7.578 1.00 97.25 95 PHE A O 1
ATOM 783 N N . ILE A 1 96 ? -0.071 -3.119 6.650 1.00 96.75 96 ILE A N 1
ATOM 784 C CA . ILE A 1 96 ? -0.813 -3.919 7.644 1.00 96.75 96 ILE A CA 1
ATOM 785 C C . ILE A 1 96 ? -0.237 -3.713 9.051 1.00 96.75 96 ILE A C 1
ATOM 787 O O . ILE A 1 96 ? -0.989 -3.425 9.986 1.00 96.75 96 ILE A O 1
ATOM 791 N N . GLN A 1 97 ? 1.089 -3.795 9.199 1.00 93.88 97 GLN A N 1
ATOM 792 C CA . GLN A 1 97 ? 1.785 -3.535 10.463 1.00 93.88 97 GLN A CA 1
ATOM 793 C C . GLN A 1 97 ? 1.458 -2.148 11.013 1.00 93.88 97 GLN A C 1
ATOM 795 O O . GLN A 1 97 ? 1.199 -1.988 12.208 1.00 93.88 97 GLN A O 1
ATOM 800 N N . CYS A 1 98 ? 1.427 -1.156 10.133 1.00 92.31 98 CYS A N 1
ATOM 801 C CA . CYS A 1 98 ? 1.147 0.217 10.484 1.00 92.31 98 CYS A CA 1
ATOM 802 C C . CYS A 1 98 ? -0.295 0.419 10.959 1.00 92.31 98 CYS A C 1
ATOM 804 O O . CYS A 1 98 ? -0.517 1.012 12.021 1.00 92.31 98 CYS A O 1
ATOM 806 N N . CYS A 1 99 ? -1.267 -0.125 10.225 1.00 92.75 99 CYS A N 1
ATOM 807 C CA . CYS A 1 99 ? -2.676 -0.094 10.611 1.00 92.75 99 CYS A CA 1
ATOM 808 C C . CYS A 1 99 ? -2.911 -0.760 11.972 1.00 92.75 99 CYS A C 1
ATOM 810 O O . CYS A 1 99 ? -3.677 -0.240 12.788 1.00 92.75 99 CYS A O 1
ATOM 812 N N . TYR A 1 100 ? -2.224 -1.874 12.239 1.00 92.06 100 TYR A N 1
ATOM 813 C CA . TYR A 1 100 ? -2.309 -2.580 13.515 1.00 92.06 100 TYR A CA 1
ATOM 814 C C . TYR A 1 100 ? -1.685 -1.781 14.668 1.00 92.06 100 TYR A C 1
ATOM 816 O O . TYR A 1 100 ? -2.291 -1.622 15.731 1.00 92.06 100 TYR A O 1
ATOM 824 N N . GLN A 1 101 ? -0.477 -1.248 14.467 1.00 88.62 101 GLN A N 1
ATOM 825 C CA . GLN A 1 101 ? 0.269 -0.537 15.505 1.00 88.62 101 GLN A CA 1
ATOM 826 C C . GLN A 1 101 ? -0.391 0.789 15.899 1.00 88.62 101 GLN A C 1
ATOM 828 O O . GLN A 1 101 ? -0.471 1.096 17.090 1.00 88.62 101 GLN A O 1
ATOM 833 N N . PHE A 1 102 ? -0.912 1.543 14.928 1.00 88.56 102 PHE A N 1
ATOM 834 C CA . PHE A 1 102 ? -1.559 2.841 15.142 1.00 88.56 102 PHE A CA 1
ATOM 835 C C . PHE A 1 102 ? -3.078 2.763 14.994 1.00 88.56 102 PHE A C 1
ATOM 837 O O . PHE A 1 102 ? -3.711 3.620 14.374 1.00 88.56 102 PHE A O 1
ATOM 844 N N . LYS A 1 103 ? -3.678 1.736 15.608 1.00 89.31 103 LYS A N 1
ATOM 845 C CA . LYS A 1 103 ? -5.104 1.407 15.472 1.00 89.31 103 LYS A CA 1
ATOM 846 C C . LYS A 1 103 ? -6.054 2.593 15.657 1.00 89.31 103 LYS A C 1
ATOM 848 O O . LYS A 1 103 ? -7.006 2.704 14.895 1.00 89.31 103 LYS A O 1
ATOM 853 N N . THR A 1 104 ? -5.776 3.493 16.605 1.00 87.69 104 THR A N 1
ATOM 854 C CA . THR A 1 104 ? -6.602 4.683 16.877 1.00 87.69 104 THR A CA 1
ATOM 855 C C . THR A 1 104 ? -6.541 5.700 15.739 1.00 87.69 104 THR A C 1
ATOM 857 O O . THR A 1 104 ? -7.568 6.259 15.374 1.00 87.69 104 THR A O 1
ATOM 860 N N . VAL A 1 105 ? -5.362 5.909 15.144 1.00 88.94 105 VAL A N 1
ATOM 861 C CA . VAL A 1 105 ? -5.185 6.816 13.997 1.00 88.94 105 VAL A CA 1
ATOM 862 C C . VAL A 1 105 ? -5.903 6.250 12.772 1.00 88.94 105 VAL A C 1
ATOM 864 O O . VAL A 1 105 ? -6.634 6.961 12.089 1.00 88.94 105 VAL A O 1
ATOM 867 N N . PHE A 1 106 ? -5.754 4.948 12.515 1.00 91.81 106 PHE A N 1
ATOM 868 C CA . PHE A 1 106 ? -6.414 4.279 11.388 1.00 91.81 106 PHE A CA 1
ATOM 869 C C . PHE A 1 106 ? -7.918 4.068 11.584 1.00 91.81 106 PHE A C 1
ATOM 871 O O . PHE A 1 106 ? -8.635 3.894 10.603 1.00 91.81 106 PHE A O 1
ATOM 878 N N . ALA A 1 107 ? -8.434 4.157 12.810 1.00 90.56 107 ALA A N 1
ATOM 879 C CA . ALA A 1 107 ? -9.873 4.171 13.057 1.00 90.56 107 ALA A CA 1
ATOM 880 C C . ALA A 1 107 ? -10.544 5.489 12.625 1.00 90.56 107 ALA A C 1
ATOM 882 O O . ALA A 1 107 ? -11.760 5.503 12.451 1.00 90.56 107 ALA A O 1
ATOM 883 N N . THR A 1 108 ? -9.787 6.577 12.437 1.00 90.12 108 THR A N 1
ATOM 884 C CA . THR A 1 108 ? -10.347 7.904 12.132 1.00 90.12 108 THR A CA 1
ATOM 885 C C . THR A 1 108 ? -9.912 8.440 10.771 1.00 90.12 108 THR A C 1
ATOM 887 O O . THR A 1 108 ? -10.768 8.711 9.932 1.00 90.12 108 THR A O 1
ATOM 890 N N . THR A 1 109 ? -8.607 8.599 10.531 1.00 90.25 109 THR A N 1
ATOM 891 C CA . THR A 1 109 ? -8.093 9.290 9.329 1.00 90.25 109 THR A CA 1
ATOM 892 C C . THR A 1 109 ? -6.891 8.620 8.666 1.00 90.25 109 THR A C 1
ATOM 894 O O . THR A 1 109 ? -6.524 8.994 7.549 1.00 90.25 109 THR A O 1
ATOM 897 N N . GLY A 1 110 ? -6.267 7.630 9.310 1.00 91.56 110 GLY A N 1
ATOM 898 C CA . GLY A 1 110 ? -5.000 7.045 8.861 1.00 91.56 110 GLY A CA 1
ATOM 899 C C . GLY A 1 110 ? -5.039 6.435 7.457 1.00 91.56 110 GLY A C 1
ATOM 900 O O . GLY A 1 110 ? -4.042 6.503 6.738 1.00 91.56 110 GLY A O 1
ATOM 901 N N . TYR A 1 111 ? -6.186 5.907 7.013 1.00 95.19 111 TYR A N 1
ATOM 902 C CA . TYR A 1 111 ? -6.292 5.280 5.689 1.00 95.19 111 TYR A CA 1
ATOM 903 C C . TYR A 1 111 ? -6.137 6.269 4.525 1.00 95.19 111 TYR A C 1
ATOM 905 O O . TYR A 1 111 ? -5.765 5.845 3.429 1.00 95.19 111 TYR A O 1
ATOM 913 N N . SER A 1 112 ? -6.315 7.574 4.759 1.00 92.75 112 SER A N 1
ATOM 914 C CA . SER A 1 112 ? -6.041 8.617 3.757 1.00 92.75 112 SER A CA 1
ATOM 915 C C . SER A 1 112 ? -4.594 8.625 3.261 1.00 92.75 112 SER A C 1
ATOM 917 O O . SER A 1 112 ? -4.350 8.975 2.109 1.00 92.75 112 SER A O 1
ATOM 919 N N . GLY A 1 113 ? -3.648 8.163 4.085 1.00 92.25 113 GLY A N 1
ATOM 920 C CA . GLY A 1 113 ? -2.240 8.047 3.710 1.00 92.25 113 GLY A CA 1
ATOM 921 C C . GLY A 1 113 ? -1.887 6.791 2.907 1.00 92.25 113 GLY A C 1
ATOM 922 O O . GLY A 1 113 ? -0.741 6.670 2.498 1.00 92.25 113 GLY A O 1
ATOM 923 N N . ILE A 1 114 ? -2.809 5.842 2.691 1.00 95.44 114 ILE A N 1
ATOM 924 C CA . ILE A 1 114 ? -2.497 4.538 2.058 1.00 95.44 114 ILE A CA 1
ATOM 925 C C . ILE A 1 114 ? -3.465 4.209 0.917 1.00 95.44 114 ILE A C 1
ATOM 927 O O . ILE A 1 114 ? -3.050 3.809 -0.172 1.00 95.44 114 ILE A O 1
ATOM 931 N N . VAL A 1 115 ? -4.768 4.376 1.156 1.00 95.81 115 VAL A N 1
ATOM 932 C CA . VAL A 1 115 ? -5.828 3.915 0.250 1.00 95.81 115 VAL A CA 1
ATOM 933 C C . VAL A 1 115 ? -5.714 4.508 -1.157 1.00 95.81 115 VAL A C 1
ATOM 935 O O . VAL A 1 115 ? -5.769 3.720 -2.102 1.00 95.81 115 VAL A O 1
ATOM 938 N N . PRO A 1 116 ? -5.522 5.832 -1.354 1.00 93.12 116 PRO A N 1
ATOM 939 C CA . PRO A 1 116 ? -5.428 6.390 -2.702 1.00 93.12 116 PRO A CA 1
ATOM 940 C C . PRO A 1 116 ? -4.329 5.730 -3.540 1.00 93.12 116 PRO A C 1
ATOM 942 O O . PRO A 1 116 ? -4.555 5.417 -4.704 1.00 93.12 116 PRO A O 1
ATOM 945 N N . THR A 1 117 ? -3.166 5.463 -2.942 1.00 94.19 117 THR A N 1
ATOM 946 C CA . THR A 1 117 ? -2.043 4.811 -3.625 1.00 94.19 117 THR A CA 1
ATOM 947 C C . THR A 1 117 ? -2.375 3.373 -4.000 1.00 94.19 117 THR A C 1
ATOM 949 O O . THR A 1 117 ? -2.224 3.001 -5.162 1.00 94.19 117 THR A O 1
ATOM 952 N N . LEU A 1 118 ? -2.880 2.571 -3.055 1.00 96.44 118 LEU A N 1
ATOM 953 C CA . LEU A 1 118 ? -3.196 1.165 -3.324 1.00 96.44 118 LEU A CA 1
ATOM 954 C C . LEU A 1 118 ? -4.272 1.001 -4.397 1.00 96.44 118 LEU A C 1
ATOM 956 O O . LEU A 1 118 ? -4.133 0.148 -5.270 1.00 96.44 118 LEU A O 1
ATOM 960 N N . VAL A 1 119 ? -5.330 1.819 -4.365 1.00 95.00 119 VAL A N 1
ATOM 961 C CA . VAL A 1 119 ? -6.395 1.728 -5.376 1.00 95.00 119 VAL A CA 1
ATOM 962 C C . VAL A 1 119 ? -5.886 2.167 -6.750 1.00 95.00 119 VAL A C 1
ATOM 964 O O . VAL A 1 119 ? -6.267 1.559 -7.748 1.00 95.00 119 VAL A O 1
ATOM 967 N N . ARG A 1 120 ? -5.003 3.173 -6.827 1.00 92.19 120 ARG A N 1
ATOM 968 C CA . ARG A 1 120 ? -4.374 3.580 -8.097 1.00 92.19 120 ARG A CA 1
ATOM 969 C C . ARG A 1 120 ? -3.515 2.466 -8.687 1.00 92.19 120 ARG A C 1
ATOM 971 O O . ARG A 1 120 ? -3.739 2.099 -9.835 1.00 92.19 120 ARG A O 1
ATOM 978 N N . VAL A 1 121 ? -2.610 1.891 -7.893 1.00 94.44 121 VAL A N 1
ATOM 979 C CA . VAL A 1 121 ? -1.749 0.774 -8.323 1.00 94.44 121 VAL A CA 1
ATOM 980 C C . VAL A 1 121 ? -2.602 -0.426 -8.752 1.00 94.44 121 VAL A C 1
ATOM 982 O O . VAL A 1 121 ? -2.404 -0.989 -9.825 1.00 94.44 121 VAL A O 1
ATOM 985 N N . TYR A 1 122 ? -3.643 -0.762 -7.986 1.00 95.12 122 TYR A N 1
ATOM 986 C CA . TYR A 1 122 ? -4.597 -1.809 -8.365 1.00 95.12 122 TYR A CA 1
ATOM 987 C C . TYR A 1 122 ? -5.300 -1.519 -9.702 1.00 95.12 122 TYR A C 1
ATOM 989 O O . TYR A 1 122 ? -5.451 -2.412 -10.534 1.00 95.12 122 TYR A O 1
ATOM 997 N N . ASN A 1 123 ? -5.737 -0.275 -9.921 1.00 92.50 123 ASN A N 1
ATOM 998 C CA . ASN A 1 123 ? -6.431 0.143 -11.139 1.00 92.50 123 ASN A CA 1
ATOM 999 C C . ASN A 1 123 ? -5.519 0.115 -12.378 1.00 92.50 123 ASN A C 1
ATOM 1001 O O . ASN A 1 123 ? -5.984 -0.230 -13.463 1.00 92.50 123 ASN A O 1
ATOM 1005 N N . GLN A 1 124 ? -4.237 0.446 -12.223 1.00 91.06 124 GLN A N 1
ATOM 1006 C CA . GLN A 1 124 ? -3.258 0.468 -13.315 1.00 91.06 124 GLN A CA 1
ATOM 1007 C C . GLN A 1 124 ? -2.769 -0.941 -13.689 1.00 91.06 124 GLN A C 1
ATOM 1009 O O . GLN A 1 12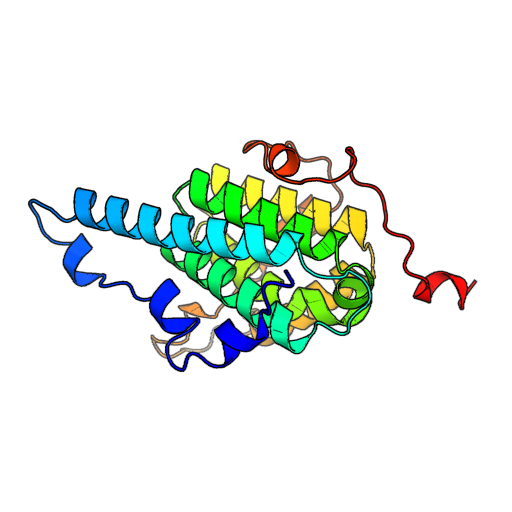4 ? -2.575 -1.238 -14.867 1.00 91.06 124 GLN A O 1
ATOM 1014 N N . ASN A 1 125 ? -2.661 -1.851 -12.718 1.00 92.81 125 ASN A N 1
ATOM 1015 C CA . ASN A 1 125 ? -2.091 -3.185 -12.921 1.00 92.81 125 ASN A CA 1
ATOM 1016 C C . ASN A 1 125 ? -3.142 -4.308 -12.912 1.00 92.81 125 ASN A C 1
ATOM 1018 O O . ASN A 1 125 ? -2.877 -5.422 -12.467 1.00 92.81 125 ASN A O 1
ATOM 1022 N N . THR A 1 126 ? -4.341 -4.051 -13.448 1.00 89.00 126 THR A N 1
ATOM 1023 C CA . THR A 1 126 ? -5.445 -5.038 -13.478 1.00 89.00 126 THR A CA 1
ATOM 1024 C C . THR A 1 126 ? -5.147 -6.311 -14.279 1.00 89.00 126 THR A C 1
ATOM 1026 O O . THR A 1 126 ? -5.866 -7.299 -14.142 1.00 89.00 126 THR A O 1
ATOM 1029 N N . HIS A 1 127 ? -4.096 -6.296 -15.101 1.00 91.31 127 HIS A N 1
ATOM 1030 C CA . HIS A 1 127 ? -3.605 -7.439 -15.867 1.00 91.31 127 HIS A CA 1
ATOM 1031 C C . HIS A 1 127 ? -2.720 -8.391 -15.038 1.00 91.31 127 HIS A C 1
ATOM 1033 O O . HIS A 1 127 ? -2.512 -9.528 -15.455 1.00 91.31 127 HIS A O 1
ATOM 1039 N N . ASN A 1 128 ? -2.192 -7.953 -13.887 1.00 95.06 128 ASN A N 1
ATOM 1040 C CA . ASN A 1 128 ? -1.288 -8.738 -13.045 1.00 95.06 128 ASN A CA 1
ATOM 1041 C C . ASN A 1 128 ? -2.064 -9.391 -11.879 1.00 95.06 128 ASN A C 1
ATOM 1043 O O . ASN A 1 128 ? -2.336 -8.720 -10.879 1.00 95.06 128 ASN A O 1
ATOM 1047 N N . PRO A 1 129 ? -2.394 -10.698 -11.957 1.00 94.31 129 PRO A N 1
ATOM 1048 C CA . PRO A 1 129 ? -3.225 -11.360 -10.955 1.00 94.31 129 PRO A CA 1
ATOM 1049 C C . PRO A 1 129 ? -2.554 -11.449 -9.580 1.00 94.31 129 PRO A C 1
ATOM 1051 O O . PRO A 1 129 ? -3.243 -11.381 -8.562 1.00 94.31 129 PRO A O 1
ATOM 1054 N N . VAL A 1 130 ? -1.222 -11.580 -9.537 1.00 95.38 130 VAL A N 1
ATOM 1055 C CA . VAL A 1 130 ? -0.457 -11.661 -8.283 1.00 95.38 130 VAL A CA 1
ATOM 1056 C C . VAL A 1 130 ? -0.616 -10.359 -7.507 1.00 95.38 130 VAL A C 1
ATOM 1058 O O . VAL A 1 130 ? -0.970 -10.386 -6.326 1.00 95.38 130 VAL A O 1
ATOM 1061 N N . LEU A 1 131 ? -0.435 -9.231 -8.199 1.00 96.88 131 LEU A N 1
ATOM 1062 C CA . LEU A 1 131 ? -0.595 -7.899 -7.631 1.00 96.88 131 LEU A CA 1
ATOM 1063 C C . LEU A 1 131 ? -2.028 -7.643 -7.179 1.00 96.88 131 LEU A C 1
ATOM 1065 O O . LEU A 1 131 ? -2.248 -7.220 -6.041 1.00 96.88 131 LEU A O 1
ATOM 1069 N N . THR A 1 132 ? -3.013 -7.921 -8.036 1.00 96.12 132 THR A N 1
ATOM 1070 C CA . THR A 1 132 ? -4.415 -7.656 -7.699 1.00 96.12 132 THR A CA 1
ATOM 1071 C C . THR A 1 132 ? -4.861 -8.467 -6.487 1.00 96.12 132 THR A C 1
ATOM 1073 O O . THR A 1 132 ? -5.456 -7.902 -5.573 1.00 96.12 132 THR A O 1
ATOM 1076 N N . GLN A 1 133 ? -4.515 -9.757 -6.426 1.00 96.31 133 GLN A N 1
ATOM 1077 C CA . GLN A 1 133 ? -4.865 -10.624 -5.296 1.00 96.31 133 GLN A CA 1
ATOM 1078 C C . GLN A 1 133 ? -4.184 -10.181 -3.999 1.00 96.31 133 GLN A C 1
ATOM 1080 O O . GLN A 1 133 ? -4.819 -10.178 -2.947 1.00 96.31 133 GLN A O 1
ATOM 1085 N N . ALA A 1 134 ? -2.919 -9.761 -4.069 1.00 97.44 134 ALA A N 1
ATOM 1086 C CA . ALA A 1 134 ? -2.186 -9.267 -2.909 1.00 97.44 134 ALA A CA 1
ATOM 1087 C C . ALA A 1 134 ? -2.827 -7.991 -2.334 1.00 97.44 134 ALA A C 1
ATOM 1089 O O . ALA A 1 134 ? -3.040 -7.897 -1.124 1.00 97.44 134 ALA A O 1
ATOM 1090 N N . ILE A 1 135 ? -3.212 -7.033 -3.189 1.00 97.44 135 ILE A N 1
ATOM 1091 C CA . ILE A 1 135 ? -3.908 -5.813 -2.746 1.00 97.44 135 ILE A CA 1
ATOM 1092 C C . ILE A 1 135 ? -5.303 -6.142 -2.197 1.00 97.44 135 ILE A C 1
ATOM 1094 O O . ILE A 1 135 ? -5.683 -5.618 -1.147 1.00 97.44 135 ILE A O 1
ATOM 1098 N N . GLU A 1 136 ? -6.059 -7.023 -2.856 1.00 97.31 136 GLU A N 1
ATOM 1099 C CA . GLU A 1 136 ? -7.370 -7.486 -2.379 1.00 97.31 136 GLU A CA 1
ATOM 1100 C C . GLU A 1 136 ? -7.265 -8.138 -0.993 1.00 97.31 136 GLU A C 1
ATOM 1102 O O . GLU A 1 136 ? -8.045 -7.821 -0.086 1.00 97.31 136 GLU A O 1
ATOM 1107 N N . PHE A 1 137 ? -6.252 -8.986 -0.797 1.00 97.12 137 PHE A N 1
ATOM 1108 C CA . PHE A 1 137 ? -5.938 -9.589 0.491 1.00 97.12 137 PHE A CA 1
ATOM 1109 C C . PHE A 1 137 ? -5.625 -8.523 1.549 1.00 97.12 137 PHE A C 1
ATOM 1111 O O . PHE A 1 137 ? -6.184 -8.559 2.646 1.00 97.12 137 PHE A O 1
ATOM 1118 N N . THR A 1 138 ? -4.789 -7.533 1.230 1.00 97.50 138 THR A N 1
ATOM 1119 C CA . THR A 1 138 ? -4.466 -6.432 2.149 1.00 97.50 138 THR A CA 1
ATOM 1120 C C . THR A 1 138 ? -5.698 -5.605 2.529 1.00 97.50 138 THR A C 1
ATOM 1122 O O . THR A 1 138 ? -5.901 -5.325 3.712 1.00 97.50 138 THR A O 1
ATOM 1125 N N . PHE A 1 139 ? -6.574 -5.285 1.573 1.00 97.25 139 PHE A N 1
ATOM 1126 C CA . PHE A 1 139 ? -7.844 -4.592 1.839 1.00 97.25 139 PHE A CA 1
ATOM 1127 C C . PHE A 1 139 ? -8.748 -5.393 2.769 1.00 97.25 139 PHE A C 1
ATOM 1129 O O . PHE A 1 139 ? -9.390 -4.833 3.662 1.00 97.25 139 PHE A O 1
ATOM 1136 N N . ARG A 1 140 ? -8.774 -6.717 2.606 1.00 95.75 140 ARG A N 1
ATOM 1137 C CA . ARG A 1 140 ? -9.465 -7.590 3.549 1.00 95.75 140 ARG A CA 1
ATOM 1138 C C . ARG A 1 140 ? -8.863 -7.497 4.949 1.00 95.75 140 ARG A C 1
ATOM 1140 O O . ARG A 1 140 ? -9.632 -7.407 5.901 1.00 95.75 140 ARG A O 1
ATOM 1147 N N . GLN A 1 141 ? -7.539 -7.481 5.102 1.00 96.19 141 GLN A N 1
ATOM 1148 C CA . GLN A 1 141 ? -6.922 -7.341 6.429 1.00 96.19 141 GLN A CA 1
ATOM 1149 C C . GLN A 1 141 ? -7.275 -6.003 7.089 1.00 96.19 141 GLN A C 1
ATOM 1151 O O . GLN A 1 141 ? -7.613 -5.971 8.273 1.00 96.19 141 GLN A O 1
ATOM 1156 N N . PHE A 1 142 ? -7.299 -4.911 6.323 1.00 96.50 142 PHE A N 1
ATOM 1157 C CA . PHE A 1 142 ? -7.782 -3.611 6.804 1.00 96.50 142 PHE A CA 1
ATOM 1158 C C . PHE A 1 142 ? -9.239 -3.673 7.273 1.00 96.50 142 PHE A C 1
ATOM 1160 O O . PHE A 1 142 ? -9.574 -3.195 8.360 1.00 96.50 142 PHE A O 1
ATOM 1167 N N . TYR A 1 143 ? -10.104 -4.336 6.502 1.00 95.56 143 TYR A N 1
ATOM 1168 C CA . TYR A 1 143 ? -11.496 -4.546 6.890 1.00 95.56 143 TYR A CA 1
ATOM 1169 C C . TYR A 1 143 ? -11.645 -5.426 8.132 1.00 95.56 143 TYR A C 1
ATOM 1171 O O . TYR A 1 143 ? -12.473 -5.125 8.988 1.00 95.56 143 TYR A O 1
ATOM 1179 N N . VAL A 1 144 ? -10.856 -6.492 8.263 1.00 94.44 144 VAL A N 1
ATOM 1180 C CA . VAL A 1 144 ? -10.862 -7.355 9.453 1.00 94.44 144 VAL A CA 1
ATOM 1181 C C . VAL A 1 144 ? -10.507 -6.545 10.698 1.00 94.44 144 VAL A C 1
ATOM 1183 O O . VAL A 1 144 ? -11.236 -6.636 11.686 1.00 94.44 144 VAL A O 1
ATOM 1186 N N . MET A 1 145 ? -9.462 -5.715 10.623 1.00 94.25 145 MET A N 1
ATOM 1187 C CA . MET A 1 145 ? -8.987 -4.900 11.743 1.00 94.25 145 MET A CA 1
ATOM 1188 C C . MET A 1 145 ? -9.964 -3.788 12.139 1.00 94.25 145 MET A C 1
ATOM 1190 O O . MET A 1 145 ? -10.218 -3.609 13.329 1.00 94.25 145 MET A O 1
ATOM 1194 N N . HIS A 1 146 ? -10.516 -3.042 11.175 1.00 94.00 146 HIS A N 1
ATOM 1195 C CA . HIS A 1 146 ? -11.233 -1.788 11.460 1.00 94.00 146 HIS A CA 1
ATOM 1196 C C . HIS A 1 146 ? -12.697 -1.750 11.022 1.00 94.00 146 HIS A C 1
ATOM 1198 O O . HIS A 1 146 ? -13.392 -0.817 11.405 1.00 94.00 146 HIS A O 1
ATOM 1204 N N . ARG A 1 147 ? -13.204 -2.731 10.268 1.00 93.00 147 ARG A N 1
ATOM 1205 C CA . ARG A 1 147 ? -14.626 -2.862 9.880 1.00 93.00 147 ARG A CA 1
ATOM 1206 C C . ARG A 1 147 ? -15.198 -1.591 9.227 1.00 93.00 147 ARG A C 1
ATOM 1208 O O . ARG A 1 147 ? -14.662 -1.112 8.230 1.00 93.00 147 ARG A O 1
ATOM 1215 N N . THR A 1 148 ? -16.309 -1.067 9.750 1.00 91.62 148 THR A N 1
ATOM 1216 C CA . THR A 1 148 ? -17.040 0.097 9.223 1.00 91.62 148 THR A CA 1
ATOM 1217 C C . THR A 1 148 ? -16.160 1.345 9.070 1.00 91.62 148 THR A C 1
ATOM 1219 O O . THR A 1 148 ? -16.186 1.924 7.984 1.00 91.62 148 THR A O 1
ATOM 1222 N N . PRO A 1 149 ? -15.330 1.738 10.063 1.00 93.38 149 PRO A N 1
ATOM 1223 C CA . PRO A 1 149 ? -14.338 2.800 9.897 1.00 93.38 149 PRO A CA 1
ATOM 1224 C C . PRO A 1 149 ? -13.495 2.714 8.622 1.00 93.38 149 PRO A C 1
ATOM 1226 O O . PRO A 1 149 ? -13.292 3.730 7.958 1.00 93.38 149 PRO A O 1
ATOM 1229 N N . PHE A 1 150 ? -13.032 1.514 8.254 1.00 95.56 150 PHE A N 1
ATOM 1230 C CA . PHE A 1 150 ? -12.244 1.334 7.037 1.00 95.56 150 PHE A CA 1
ATOM 1231 C C . PHE A 1 150 ? -13.075 1.599 5.781 1.00 95.56 150 PHE A C 1
ATOM 1233 O O . PHE A 1 150 ? -12.618 2.319 4.901 1.00 95.56 150 PHE A O 1
ATOM 1240 N N . ILE A 1 151 ? -14.305 1.080 5.704 1.00 94.62 151 ILE A N 1
ATOM 1241 C CA . ILE A 1 151 ? -15.181 1.285 4.538 1.00 94.62 151 ILE A CA 1
ATOM 1242 C C . ILE A 1 151 ? -15.509 2.769 4.341 1.00 94.62 151 ILE A C 1
ATOM 1244 O O . ILE A 1 151 ? -15.439 3.269 3.219 1.00 94.62 151 ILE A O 1
ATOM 1248 N N . LEU A 1 152 ? -15.828 3.487 5.422 1.00 94.06 152 LEU A N 1
ATOM 1249 C CA . LEU A 1 152 ? -16.133 4.918 5.352 1.00 94.06 152 LEU A CA 1
ATOM 1250 C C . LEU A 1 152 ? -14.924 5.731 4.883 1.00 94.06 152 LEU A C 1
ATOM 1252 O O . LEU A 1 152 ? -15.056 6.567 3.989 1.00 94.06 152 LEU A O 1
ATOM 1256 N N . GLN A 1 153 ? -13.741 5.451 5.436 1.00 95.00 153 GLN A N 1
ATOM 1257 C CA . GLN A 1 153 ? -12.513 6.104 4.988 1.00 95.00 153 GLN A CA 1
ATOM 1258 C C . GLN A 1 153 ? -12.169 5.727 3.546 1.00 95.00 153 GLN A C 1
ATOM 1260 O O . GLN A 1 153 ? -11.811 6.614 2.782 1.00 95.00 153 GLN A O 1
ATOM 1265 N N . LEU A 1 154 ? -12.323 4.462 3.139 1.00 94.81 154 LEU A N 1
ATOM 1266 C CA . LEU A 1 154 ? -12.096 4.015 1.763 1.00 94.81 154 LEU A CA 1
ATOM 1267 C C . LEU A 1 154 ? -12.921 4.845 0.777 1.00 94.81 154 LEU A C 1
ATOM 1269 O O . LEU A 1 154 ? -12.353 5.433 -0.141 1.00 94.81 154 LEU A O 1
ATOM 1273 N N . LEU A 1 155 ? -14.234 4.940 1.000 1.00 92.69 155 LEU A N 1
ATOM 1274 C CA . LEU A 1 155 ? -15.136 5.718 0.149 1.00 92.69 155 LEU A CA 1
ATOM 1275 C C . LEU A 1 155 ? -14.789 7.213 0.166 1.00 92.69 155 LEU A C 1
ATOM 1277 O O . LEU A 1 155 ? -14.715 7.830 -0.895 1.00 92.69 155 LEU A O 1
ATOM 1281 N N . GLY A 1 156 ? -14.510 7.781 1.343 1.00 92.31 156 GLY A N 1
ATOM 1282 C CA . GLY A 1 156 ? -14.116 9.186 1.474 1.00 92.31 156 GLY A CA 1
ATOM 1283 C C . GLY A 1 156 ? -12.799 9.518 0.765 1.00 92.31 156 GLY A C 1
ATOM 1284 O O . GLY A 1 156 ? -12.685 10.565 0.135 1.00 92.31 156 GLY A O 1
ATOM 1285 N N . CYS A 1 157 ? -11.819 8.611 0.807 1.00 91.94 157 CYS A N 1
ATOM 1286 C CA . CYS A 1 157 ? -10.509 8.804 0.182 1.00 91.94 157 CYS A CA 1
ATOM 1287 C C . CYS A 1 157 ? -10.568 8.735 -1.345 1.00 91.94 157 CYS A C 1
ATOM 1289 O O . CYS A 1 157 ? -9.803 9.428 -2.009 1.00 91.94 157 CYS A O 1
ATOM 1291 N N . ILE A 1 158 ? -11.438 7.891 -1.907 1.00 89.75 158 ILE A N 1
ATOM 1292 C CA . ILE A 1 158 ? -11.524 7.687 -3.361 1.00 89.75 158 ILE A CA 1
ATOM 1293 C C . ILE A 1 158 ? -12.551 8.591 -4.046 1.00 89.75 158 ILE A C 1
ATOM 1295 O O . ILE A 1 158 ? -12.493 8.720 -5.265 1.00 89.75 158 ILE A O 1
ATOM 1299 N N . ALA A 1 159 ? -13.460 9.227 -3.298 1.00 87.25 159 ALA A N 1
ATOM 1300 C CA . ALA A 1 159 ? -14.577 10.003 -3.846 1.00 87.25 159 ALA A CA 1
ATOM 1301 C C . ALA A 1 159 ? -14.152 11.028 -4.914 1.00 87.25 159 ALA A C 1
ATOM 1303 O O . ALA A 1 159 ? -14.809 11.145 -5.943 1.00 87.25 159 ALA A O 1
ATOM 1304 N N . ASN A 1 160 ? -13.019 11.706 -4.708 1.00 83.31 160 ASN A N 1
ATOM 1305 C CA . ASN A 1 160 ? -12.506 12.727 -5.630 1.00 83.31 160 ASN A CA 1
ATOM 1306 C C . ASN A 1 160 ? -11.725 12.160 -6.832 1.00 83.31 160 ASN A C 1
ATOM 1308 O O . ASN A 1 160 ? -11.380 12.912 -7.737 1.00 83.31 160 ASN A O 1
ATOM 1312 N N . TYR A 1 161 ? -11.416 10.860 -6.841 1.00 83.56 161 TYR A N 1
ATOM 1313 C CA . TYR A 1 161 ? -10.592 10.208 -7.869 1.00 83.56 161 TYR A CA 1
ATOM 1314 C C . TYR A 1 161 ? -11.395 9.271 -8.783 1.00 83.56 161 TYR A C 1
ATOM 1316 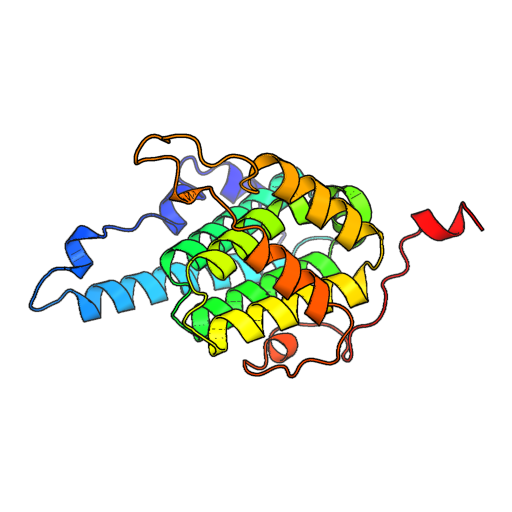O O . TYR A 1 161 ? -10.909 8.865 -9.842 1.00 83.56 161 TYR A O 1
ATOM 1324 N N . VAL A 1 162 ? -12.610 8.887 -8.377 1.00 82.56 162 VAL A N 1
ATOM 1325 C CA . VAL A 1 162 ? -13.477 8.014 -9.175 1.00 82.56 162 VAL A CA 1
ATOM 1326 C C . VAL A 1 162 ? -14.070 8.800 -10.338 1.00 82.56 162 VAL A C 1
ATOM 1328 O O . VAL A 1 162 ? -14.676 9.854 -10.167 1.00 82.56 162 VAL A O 1
ATOM 1331 N N . THR A 1 163 ? -13.910 8.261 -11.542 1.00 77.94 163 THR A N 1
ATOM 1332 C CA . THR A 1 163 ? -14.454 8.870 -12.760 1.00 77.94 163 THR A CA 1
ATOM 1333 C C . THR A 1 163 ? -15.974 8.736 -12.807 1.00 77.94 163 THR A C 1
ATOM 1335 O O . THR A 1 163 ? -16.509 7.630 -12.798 1.00 77.94 163 THR A O 1
ATOM 1338 N N . THR A 1 164 ? -16.671 9.872 -12.877 1.00 67.81 164 THR A N 1
ATOM 1339 C CA . THR A 1 164 ? -18.135 9.944 -13.024 1.00 67.81 164 THR A CA 1
ATOM 1340 C C . THR A 1 164 ? -18.578 10.440 -14.403 1.00 67.81 164 THR A C 1
ATOM 1342 O O . THR A 1 164 ? -19.685 10.119 -14.819 1.00 67.81 164 THR A O 1
ATOM 1345 N N . ASN A 1 165 ? -17.714 11.157 -15.139 1.00 57.94 165 ASN A N 1
ATOM 1346 C CA . ASN A 1 165 ? -18.047 11.794 -16.418 1.00 57.94 165 ASN A CA 1
ATOM 1347 C C . ASN A 1 165 ? -17.021 11.482 -17.526 1.00 57.94 165 ASN A C 1
ATOM 1349 O O . ASN A 1 165 ? -15.821 11.696 -17.349 1.00 57.94 165 ASN A O 1
ATOM 1353 N N . ASN A 1 166 ? -17.516 11.083 -18.706 1.00 54.56 166 ASN A N 1
ATOM 1354 C CA . ASN A 1 166 ? -16.754 10.825 -19.944 1.00 54.56 166 ASN A CA 1
ATOM 1355 C C . ASN A 1 166 ? -16.281 12.113 -20.665 1.00 54.56 166 ASN A C 1
ATOM 1357 O O . ASN A 1 166 ? -16.226 12.152 -21.893 1.00 54.56 166 ASN A O 1
ATOM 1361 N N . GLY A 1 167 ? -16.001 13.201 -19.940 1.00 56.19 167 GLY A N 1
ATOM 1362 C CA . GLY A 1 167 ? -15.513 14.436 -20.567 1.00 56.19 167 GLY A CA 1
ATOM 1363 C C . GLY A 1 167 ? -14.173 14.221 -21.283 1.00 56.19 167 GLY A C 1
ATOM 1364 O O . GLY A 1 167 ? -13.412 13.326 -20.932 1.00 56.19 167 GLY A O 1
ATOM 1365 N N . ILE A 1 168 ? -13.853 15.039 -22.286 1.00 55.00 168 ILE A N 1
ATOM 1366 C CA . ILE A 1 168 ? -12.499 15.061 -22.858 1.00 55.00 168 ILE A CA 1
ATOM 1367 C C . ILE A 1 168 ? -11.588 15.673 -21.798 1.00 55.00 168 ILE A C 1
ATOM 1369 O O . ILE A 1 168 ? -11.800 16.807 -21.372 1.00 55.00 168 ILE A O 1
ATOM 1373 N N . ILE A 1 169 ? -10.614 14.904 -21.332 1.00 53.94 169 ILE A N 1
ATOM 1374 C CA . ILE A 1 169 ? -9.744 15.284 -20.225 1.00 53.94 169 ILE A CA 1
ATOM 1375 C C . ILE A 1 169 ? -8.305 15.364 -20.739 1.00 53.94 169 ILE A C 1
ATOM 1377 O O . ILE A 1 169 ? -7.881 14.554 -21.558 1.00 53.94 169 ILE A O 1
ATOM 1381 N N . GLY A 1 170 ? -7.566 16.374 -20.269 1.00 54.88 170 GLY A N 1
ATOM 1382 C CA . GLY A 1 170 ? -6.158 16.570 -20.600 1.00 54.88 170 GLY A CA 1
ATOM 1383 C C . GLY A 1 170 ? -5.278 15.369 -20.227 1.00 54.88 170 GLY A C 1
ATOM 1384 O O . GLY A 1 170 ? -5.478 14.723 -19.202 1.00 54.88 170 GLY A O 1
ATOM 1385 N N . VAL A 1 171 ? -4.260 15.129 -21.054 1.00 51.94 171 VAL A N 1
ATOM 1386 C CA . VAL A 1 171 ? -3.339 13.972 -21.051 1.00 51.94 171 VAL A CA 1
ATOM 1387 C C . VAL A 1 171 ? -2.647 13.704 -19.694 1.00 51.94 171 VAL A C 1
ATOM 1389 O O . VAL A 1 171 ? -2.191 12.597 -19.444 1.00 51.94 171 VAL A O 1
ATOM 1392 N N . GLY A 1 172 ? -2.591 14.680 -18.779 1.00 52.50 172 GLY A N 1
ATOM 1393 C CA . GLY A 1 172 ? -1.950 14.533 -17.461 1.00 52.50 172 GLY A CA 1
ATOM 1394 C C . GLY A 1 172 ? -2.848 14.019 -16.326 1.00 52.50 172 GLY A C 1
ATOM 1395 O O . GLY A 1 172 ? -2.341 13.637 -15.274 1.00 52.50 172 GLY A O 1
ATOM 1396 N N . ASP A 1 173 ? -4.167 14.006 -16.510 1.00 56.59 173 ASP A N 1
ATOM 1397 C CA . ASP A 1 173 ? -5.125 13.706 -15.434 1.00 56.59 173 ASP A CA 1
ATOM 1398 C C . ASP A 1 173 ? -5.539 12.221 -15.412 1.00 56.59 173 ASP A C 1
ATOM 1400 O O . ASP A 1 173 ? -6.232 11.761 -14.508 1.00 56.59 173 ASP A O 1
ATOM 1404 N N . GLU A 1 174 ? -5.094 11.443 -16.403 1.00 60.75 174 GLU A N 1
ATOM 1405 C CA . GLU A 1 174 ? -5.417 10.021 -16.542 1.00 60.75 174 GLU A CA 1
ATOM 1406 C C . GLU A 1 174 ? -4.771 9.163 -15.445 1.00 60.75 174 GLU A C 1
ATOM 1408 O O . GLU A 1 174 ? -5.396 8.240 -14.923 1.00 60.75 174 GLU A O 1
ATOM 1413 N N . PHE A 1 175 ? -3.566 9.540 -15.005 1.00 62.00 175 PHE A N 1
ATOM 1414 C CA . PHE A 1 175 ? -2.834 8.848 -13.942 1.00 62.00 175 PHE A CA 1
ATOM 1415 C C . PHE A 1 175 ? -3.578 8.848 -12.596 1.00 62.00 175 PHE A C 1
ATOM 1417 O O . PHE A 1 175 ? -3.475 7.896 -11.821 1.00 62.00 175 PHE A O 1
ATOM 1424 N N . TYR A 1 176 ? -4.347 9.902 -12.308 1.00 68.69 176 TYR A N 1
ATOM 1425 C CA . TYR A 1 176 ? -5.055 10.056 -11.035 1.00 68.69 176 TYR A CA 1
ATOM 1426 C C . TYR A 1 176 ? -6.442 9.413 -11.024 1.00 68.69 176 TYR A C 1
ATOM 1428 O O . TYR A 1 176 ? -7.094 9.388 -9.976 1.00 68.69 176 TYR A O 1
ATOM 1436 N N . ARG A 1 177 ? -6.892 8.874 -12.161 1.00 79.00 177 ARG A N 1
ATOM 1437 C CA . ARG A 1 177 ? -8.244 8.336 -12.302 1.00 79.00 177 ARG A CA 1
ATOM 1438 C C . ARG A 1 177 ? -8.347 6.911 -11.833 1.00 79.00 177 ARG A C 1
ATOM 1440 O O . ARG A 1 177 ? -7.547 6.045 -12.174 1.00 79.00 177 ARG A O 1
ATOM 1447 N N . ILE A 1 178 ? -9.434 6.665 -11.121 1.00 85.50 178 ILE A N 1
ATOM 1448 C CA . ILE A 1 178 ? -9.824 5.341 -10.674 1.00 85.50 178 ILE A CA 1
ATOM 1449 C C . ILE A 1 178 ? -11.103 4.964 -11.416 1.00 85.50 178 ILE A C 1
ATOM 1451 O O . ILE A 1 178 ? -12.090 5.709 -11.400 1.00 85.50 178 ILE A O 1
ATOM 1455 N N . GLN A 1 179 ? -11.093 3.807 -12.080 1.00 86.44 179 GLN A N 1
ATOM 1456 C CA . GLN A 1 179 ? -12.293 3.288 -12.724 1.00 86.44 179 GLN A CA 1
ATOM 1457 C C . GLN A 1 179 ? -13.270 2.765 -11.657 1.00 86.44 179 GLN A C 1
ATOM 1459 O O . GLN A 1 179 ? -12.850 2.023 -10.760 1.00 86.44 179 GLN A O 1
ATOM 1464 N N . PRO A 1 180 ? -14.584 3.043 -11.768 1.00 86.38 180 PRO A N 1
ATOM 1465 C CA . PRO A 1 180 ? -15.581 2.517 -10.830 1.00 86.38 180 PRO A CA 1
ATOM 1466 C C . PRO A 1 180 ? -15.542 0.985 -10.706 1.00 86.38 180 PRO A C 1
ATOM 1468 O O . PRO A 1 180 ? -15.730 0.436 -9.621 1.00 86.38 180 PRO A O 1
ATOM 1471 N N . GLY A 1 181 ? -15.224 0.285 -11.802 1.00 87.81 181 GLY A N 1
ATOM 1472 C CA . GLY A 1 181 ? -15.084 -1.172 -11.820 1.00 87.81 181 GLY A CA 1
ATOM 1473 C C . GLY A 1 181 ? -13.953 -1.701 -10.929 1.00 87.81 181 GLY A C 1
ATOM 1474 O O . GLY A 1 181 ? -14.087 -2.778 -10.348 1.00 87.81 181 GLY A O 1
ATOM 1475 N N . ALA A 1 182 ? -12.857 -0.953 -10.765 1.00 88.50 182 ALA A N 1
ATOM 1476 C CA . ALA A 1 182 ? -11.774 -1.323 -9.854 1.00 88.50 182 ALA A CA 1
ATOM 1477 C C . ALA A 1 182 ? -12.233 -1.253 -8.388 1.00 88.50 182 ALA A C 1
ATOM 1479 O O . ALA A 1 182 ? -12.052 -2.208 -7.634 1.00 88.50 182 ALA A O 1
ATOM 1480 N N . VAL A 1 183 ? -12.923 -0.170 -8.017 1.00 89.94 183 VAL A N 1
ATOM 1481 C CA . VAL A 1 183 ? -13.495 0.012 -6.672 1.00 89.94 183 VAL A CA 1
ATOM 1482 C C . VAL A 1 183 ? -14.533 -1.065 -6.365 1.00 89.94 183 VAL A C 1
ATOM 1484 O O . VAL A 1 183 ? -14.497 -1.676 -5.297 1.00 89.94 183 VAL A O 1
ATOM 1487 N N . TYR A 1 184 ? -15.433 -1.338 -7.314 1.00 91.44 184 TYR A N 1
ATOM 1488 C CA . TYR A 1 184 ? -16.452 -2.373 -7.159 1.00 91.44 184 TYR A CA 1
ATOM 1489 C C . TYR A 1 184 ? -15.833 -3.753 -6.910 1.00 91.44 184 TYR A C 1
ATOM 1491 O O . TYR A 1 184 ? -16.301 -4.481 -6.035 1.00 91.44 184 TYR A O 1
ATOM 1499 N N . ARG A 1 185 ? -14.760 -4.110 -7.633 1.00 92.88 185 ARG A N 1
ATOM 1500 C CA . ARG A 1 185 ? -14.047 -5.379 -7.415 1.00 92.88 185 ARG A CA 1
ATOM 1501 C C . ARG A 1 185 ? -13.481 -5.477 -6.002 1.00 92.88 185 ARG A C 1
ATOM 1503 O O . ARG A 1 185 ? -13.794 -6.453 -5.323 1.00 92.88 185 ARG A O 1
ATOM 1510 N N . LEU A 1 186 ? -12.761 -4.452 -5.538 1.00 93.88 186 LEU A N 1
ATOM 1511 C CA . LEU A 1 186 ? -12.210 -4.405 -4.177 1.00 93.88 186 LEU A CA 1
ATOM 1512 C C . LEU A 1 186 ? -13.309 -4.560 -3.113 1.00 93.88 186 LEU A C 1
ATOM 1514 O O . LEU A 1 186 ? -13.193 -5.396 -2.217 1.00 93.88 186 LEU A O 1
ATOM 1518 N N . LEU A 1 187 ? -14.415 -3.820 -3.242 1.00 92.88 187 LEU A N 1
ATOM 1519 C CA . LEU A 1 187 ? -15.549 -3.909 -2.314 1.00 92.88 187 LEU A CA 1
ATOM 1520 C C . LEU A 1 187 ? -16.250 -5.273 -2.361 1.00 92.88 187 LEU A C 1
ATOM 1522 O O . LEU A 1 187 ? -16.709 -5.768 -1.335 1.00 92.88 187 LEU A O 1
ATOM 1526 N N . ARG A 1 188 ? -16.329 -5.911 -3.531 1.00 92.94 188 ARG A N 1
ATOM 1527 C CA . ARG A 1 188 ? -16.979 -7.220 -3.691 1.00 92.94 188 ARG A CA 1
ATOM 1528 C C . ARG A 1 188 ? -16.209 -8.345 -2.998 1.00 92.94 188 ARG A C 1
ATOM 1530 O O . ARG A 1 188 ? -16.831 -9.303 -2.526 1.00 92.94 188 ARG A O 1
ATOM 1537 N N . VAL A 1 189 ? -14.879 -8.265 -2.973 1.00 92.12 189 VAL A N 1
ATOM 1538 C CA . VAL A 1 189 ? -14.018 -9.314 -2.401 1.00 92.12 189 VAL A CA 1
ATOM 1539 C C . VAL A 1 189 ? -13.671 -9.083 -0.932 1.00 92.12 189 VAL A C 1
ATOM 1541 O O . VAL A 1 189 ? -13.345 -10.043 -0.242 1.00 92.12 189 VAL A O 1
ATOM 1544 N N . ILE A 1 190 ? -13.838 -7.862 -0.414 1.00 91.31 190 ILE A N 1
ATOM 1545 C CA . ILE A 1 190 ? -13.430 -7.463 0.945 1.00 91.31 190 ILE A CA 1
ATOM 1546 C C . ILE A 1 190 ? -13.957 -8.390 2.058 1.00 91.31 190 ILE A C 1
ATOM 1548 O O . ILE A 1 190 ? -13.250 -8.710 3.017 1.00 91.31 190 ILE A O 1
ATOM 1552 N N . SER A 1 191 ? -15.193 -8.878 1.919 1.00 83.75 191 SER A N 1
ATOM 1553 C CA . SER A 1 191 ? -15.849 -9.740 2.909 1.00 83.75 191 SER A CA 1
ATOM 1554 C C . SER A 1 191 ? -15.570 -11.230 2.694 1.00 83.75 191 SER A C 1
ATOM 1556 O O . SER A 1 191 ? -15.783 -12.019 3.616 1.00 83.75 191 SER A O 1
ATOM 1558 N N . ARG A 1 192 ? -15.038 -11.630 1.535 1.00 90.06 192 ARG A N 1
ATOM 1559 C CA . ARG A 1 192 ? -14.784 -13.034 1.173 1.00 90.06 192 ARG A CA 1
ATOM 1560 C C . ARG A 1 192 ? -13.434 -13.510 1.711 1.00 90.06 192 ARG A C 1
ATOM 1562 O O . ARG A 1 192 ? -12.517 -12.700 1.775 1.00 90.06 192 ARG A O 1
ATOM 1569 N N . PRO A 1 193 ? -13.278 -14.786 2.103 1.00 87.25 193 PRO A N 1
ATOM 1570 C CA . PRO A 1 193 ? -11.956 -15.327 2.408 1.00 87.25 193 PRO A CA 1
ATOM 1571 C C . PRO A 1 193 ? -11.053 -15.221 1.169 1.00 87.25 193 PRO A C 1
ATOM 1573 O O . PRO A 1 193 ? -11.501 -15.495 0.058 1.00 87.25 193 PRO A O 1
ATOM 1576 N N . LEU A 1 194 ? -9.813 -14.778 1.377 1.00 90.94 194 LEU A N 1
ATOM 1577 C CA . LEU A 1 194 ? -8.785 -14.617 0.349 1.00 90.94 194 LEU A CA 1
ATOM 1578 C C . LEU A 1 194 ? -7.489 -15.242 0.862 1.00 90.94 194 LEU A C 1
ATOM 1580 O O . LEU A 1 194 ? -7.169 -15.090 2.045 1.00 90.94 194 LEU A O 1
ATOM 1584 N N . ASP A 1 195 ? -6.765 -15.906 -0.031 1.00 90.50 195 ASP A N 1
ATOM 1585 C CA . ASP A 1 195 ? -5.493 -16.552 0.278 1.00 90.50 195 ASP A CA 1
ATOM 1586 C C . ASP A 1 195 ? -4.342 -15.538 0.284 1.00 90.50 195 ASP A C 1
ATOM 1588 O O . ASP A 1 195 ? -4.288 -14.625 -0.542 1.00 90.50 195 ASP A O 1
ATOM 1592 N N . ASP A 1 196 ? -3.397 -15.716 1.208 1.00 93.50 196 ASP A N 1
ATOM 1593 C CA . ASP A 1 196 ? -2.178 -14.905 1.284 1.00 93.50 196 ASP A CA 1
ATOM 1594 C C . ASP A 1 196 ? -1.115 -15.438 0.307 1.00 93.50 196 ASP A C 1
ATOM 1596 O O . ASP A 1 196 ? -0.161 -16.118 0.696 1.00 93.50 196 ASP A O 1
ATOM 1600 N N . ASN A 1 197 ? -1.309 -15.169 -0.986 1.00 92.25 197 ASN A N 1
ATOM 1601 C CA . ASN A 1 197 ? -0.471 -15.691 -2.073 1.00 92.25 197 ASN A CA 1
ATOM 1602 C C . ASN A 1 197 ? 1.019 -15.307 -1.948 1.00 92.25 197 ASN A C 1
ATOM 1604 O O . ASN A 1 197 ? 1.894 -16.105 -2.282 1.00 92.25 197 ASN A O 1
ATOM 1608 N N . LEU A 1 198 ? 1.308 -14.111 -1.432 1.00 95.12 198 LEU A N 1
ATOM 1609 C CA . LEU A 1 198 ? 2.661 -13.596 -1.222 1.00 95.12 198 LEU A CA 1
ATOM 1610 C C . LEU A 1 198 ? 3.163 -13.791 0.210 1.00 95.12 198 LEU A C 1
ATOM 1612 O O . LEU A 1 198 ? 4.264 -13.337 0.526 1.00 95.12 198 LEU A O 1
ATOM 1616 N N . ARG A 1 199 ? 2.397 -14.458 1.083 1.00 95.38 199 ARG A N 1
ATOM 1617 C CA . ARG A 1 199 ? 2.744 -14.636 2.501 1.00 95.38 199 ARG A CA 1
ATOM 1618 C C . ARG A 1 199 ? 3.097 -13.296 3.161 1.00 95.38 199 ARG A C 1
ATOM 1620 O O . ARG A 1 199 ? 4.121 -13.158 3.842 1.00 95.38 199 ARG A O 1
ATOM 1627 N N . ILE A 1 200 ? 2.289 -12.277 2.889 1.00 96.81 200 ILE A N 1
ATOM 1628 C CA . ILE A 1 200 ? 2.428 -10.905 3.380 1.00 96.81 200 ILE A CA 1
ATOM 1629 C C . ILE A 1 200 ? 2.405 -10.907 4.907 1.00 96.81 200 ILE A C 1
ATOM 1631 O O . ILE A 1 200 ? 3.251 -10.270 5.538 1.00 96.81 200 ILE A O 1
ATOM 1635 N N . LEU A 1 201 ? 1.494 -11.676 5.512 1.00 95.06 201 LEU A N 1
ATOM 1636 C CA . LEU A 1 201 ? 1.362 -11.715 6.965 1.00 95.06 201 LEU A CA 1
ATOM 1637 C C . LEU A 1 201 ? 2.597 -12.283 7.653 1.00 95.06 201 LEU A C 1
ATOM 1639 O O . LEU A 1 201 ? 2.853 -11.901 8.789 1.00 95.06 201 LEU A O 1
ATOM 1643 N N . GLU A 1 202 ? 3.385 -13.157 7.016 1.00 94.50 202 GLU A N 1
ATOM 1644 C CA . GLU A 1 202 ? 4.634 -13.671 7.603 1.00 94.50 202 GLU A CA 1
ATOM 1645 C C . GLU A 1 202 ? 5.602 -12.547 7.994 1.00 94.50 202 GLU A C 1
ATOM 1647 O O . GLU A 1 202 ? 6.257 -12.668 9.026 1.00 94.50 202 GLU A O 1
ATOM 1652 N N . LEU A 1 203 ? 5.630 -11.443 7.238 1.00 93.69 203 LEU A N 1
ATOM 1653 C CA . LEU A 1 203 ? 6.497 -10.290 7.508 1.00 93.69 203 LEU A CA 1
ATOM 1654 C C . LEU A 1 203 ? 5.956 -9.367 8.612 1.00 93.69 203 LEU A C 1
ATOM 1656 O O . LEU A 1 203 ? 6.696 -8.546 9.152 1.00 93.69 203 LEU A O 1
ATOM 1660 N N . CYS A 1 204 ? 4.674 -9.487 8.963 1.00 92.69 204 CYS A N 1
ATOM 1661 C CA . CYS A 1 204 ? 4.073 -8.709 10.038 1.00 92.69 204 CYS A CA 1
ATOM 1662 C C . CYS A 1 204 ? 4.380 -9.343 11.403 1.00 92.69 204 CYS A C 1
ATOM 1664 O O . CYS A 1 204 ? 4.131 -10.535 11.632 1.00 92.69 204 CYS A O 1
ATOM 1666 N N . ASN A 1 205 ? 4.833 -8.516 12.346 1.00 89.00 205 ASN A N 1
ATOM 1667 C CA . ASN A 1 205 ? 5.031 -8.884 13.746 1.00 89.00 205 ASN A CA 1
ATOM 1668 C C . ASN A 1 205 ? 3.724 -8.677 14.535 1.00 89.00 205 ASN A C 1
ATOM 1670 O O . ASN A 1 205 ? 3.602 -7.775 15.370 1.00 89.00 205 ASN A O 1
ATOM 1674 N N . ILE A 1 206 ? 2.711 -9.471 14.181 1.00 88.06 206 ILE A N 1
ATOM 1675 C CA . ILE A 1 206 ? 1.343 -9.409 14.710 1.00 88.06 206 ILE A CA 1
ATOM 1676 C C . ILE A 1 206 ? 0.857 -10.835 14.999 1.00 88.06 206 ILE A C 1
ATOM 1678 O O . ILE A 1 206 ? 1.244 -11.777 14.304 1.00 88.06 206 ILE A O 1
ATOM 1682 N N . GLN A 1 207 ? -0.013 -10.992 15.999 1.00 84.75 207 GLN A N 1
ATOM 1683 C CA . GLN A 1 207 ? -0.714 -12.249 16.253 1.00 84.75 207 GLN A CA 1
ATOM 1684 C C . GLN A 1 207 ? -1.646 -12.597 15.078 1.00 84.75 207 GLN A C 1
ATOM 1686 O O . GLN A 1 207 ? -2.385 -11.746 14.586 1.00 84.75 207 GLN A O 1
ATOM 1691 N N . LYS A 1 208 ? -1.577 -13.848 14.610 1.00 87.62 208 LYS A N 1
ATOM 1692 C CA . LYS A 1 208 ? -2.324 -14.365 13.451 1.00 87.62 208 LYS A CA 1
ATOM 1693 C C . LYS A 1 208 ? -3.283 -15.474 13.921 1.00 87.62 208 LYS A C 1
ATOM 1695 O O . LYS A 1 208 ? -2.871 -16.254 14.779 1.00 87.62 208 LYS A O 1
ATOM 1700 N N . PRO A 1 209 ? -4.496 -15.608 13.350 1.00 83.62 209 PRO A N 1
ATOM 1701 C CA . PRO A 1 209 ? -5.093 -14.722 12.349 1.00 83.62 209 PRO A CA 1
ATOM 1702 C C . PRO A 1 209 ? -5.357 -13.322 12.920 1.00 83.62 209 PRO A C 1
ATOM 1704 O O . PRO A 1 209 ? -5.462 -13.147 14.128 1.00 83.62 209 PRO A O 1
ATOM 1707 N N . LEU A 1 210 ? -5.421 -12.319 12.043 1.00 86.38 210 LEU A N 1
ATOM 1708 C CA . LEU A 1 210 ? -5.794 -10.969 12.456 1.00 86.38 210 LEU A CA 1
ATOM 1709 C C . LEU A 1 210 ? -7.239 -10.961 12.961 1.00 86.38 210 LEU A C 1
ATOM 1711 O O . LEU A 1 210 ? -8.127 -11.562 12.357 1.00 86.38 210 LEU A O 1
ATOM 1715 N N . GLU A 1 211 ? -7.463 -10.229 14.045 1.00 87.62 211 GLU A N 1
ATOM 1716 C CA . GLU A 1 211 ? -8.775 -10.047 14.657 1.00 87.62 211 GLU A CA 1
ATOM 1717 C C . GLU A 1 211 ? -9.201 -8.578 14.613 1.00 87.62 211 GLU A C 1
ATOM 1719 O O . GLU A 1 211 ? -8.404 -7.672 14.347 1.00 87.62 211 GLU A O 1
ATOM 1724 N N . ALA A 1 212 ? -10.489 -8.342 14.865 1.00 86.88 212 ALA A N 1
ATOM 1725 C CA . ALA A 1 212 ? -11.023 -6.992 14.935 1.00 86.88 212 ALA A CA 1
ATOM 1726 C C . ALA A 1 212 ? -10.390 -6.230 16.102 1.00 86.88 212 ALA A C 1
ATOM 1728 O O . ALA A 1 212 ? -10.372 -6.691 17.244 1.00 86.88 212 ALA A O 1
ATOM 1729 N N . LEU A 1 213 ? -9.892 -5.031 15.818 1.00 84.81 213 LEU A N 1
ATOM 1730 C CA . LEU A 1 213 ? -9.271 -4.192 16.825 1.00 84.81 213 LEU A CA 1
ATOM 1731 C C . LEU A 1 213 ? -10.364 -3.444 17.580 1.00 84.81 213 LEU A C 1
ATOM 1733 O O . LEU A 1 213 ? -11.089 -2.633 17.001 1.00 84.81 213 LEU A O 1
ATOM 1737 N N . VAL A 1 214 ? -10.450 -3.676 18.893 1.00 69.88 214 VAL A N 1
ATOM 1738 C CA . VAL A 1 214 ? -11.314 -2.879 19.770 1.00 69.88 214 VAL A CA 1
ATOM 1739 C C . VAL A 1 214 ? -10.836 -1.430 19.711 1.00 69.88 214 VAL A C 1
ATOM 1741 O O . VAL A 1 214 ? -9.784 -1.069 20.254 1.00 69.88 214 VAL A O 1
ATOM 1744 N N . SER A 1 215 ? -11.601 -0.610 18.999 1.00 56.75 215 SER A N 1
ATOM 1745 C CA . SER A 1 215 ? -11.449 0.837 18.975 1.00 56.75 215 SER A CA 1
ATOM 1746 C C . SER A 1 215 ? -12.390 1.390 20.040 1.00 56.75 215 SER A C 1
ATOM 1748 O O . SER A 1 215 ? -13.602 1.230 19.925 1.00 56.75 215 SER A O 1
ATOM 1750 N N . LEU A 1 216 ? -11.836 2.023 21.082 1.00 49.78 216 LEU A N 1
ATOM 1751 C CA . LEU A 1 216 ? -12.565 2.596 22.231 1.00 49.78 216 LEU A CA 1
ATOM 1752 C C . LEU A 1 216 ? -13.756 3.492 21.838 1.00 49.78 216 LEU A C 1
ATOM 1754 O O . LEU A 1 216 ? -14.685 3.647 22.620 1.00 49.78 216 LEU A O 1
ATOM 1758 N N . PHE A 1 217 ? -13.770 4.016 20.609 1.00 47.81 217 PHE A N 1
ATOM 1759 C CA . PHE A 1 217 ? -14.891 4.763 20.038 1.00 47.81 217 PHE A CA 1
ATOM 1760 C C . PHE A 1 217 ? -16.219 3.989 19.983 1.00 47.81 217 PHE A C 1
ATOM 1762 O O . PHE A 1 217 ? -17.265 4.624 20.022 1.00 47.81 217 PHE A O 1
ATOM 1769 N N . PHE A 1 218 ? -16.201 2.653 19.928 1.00 43.31 218 PHE A N 1
ATOM 1770 C CA . PHE A 1 218 ? -17.428 1.844 19.930 1.00 43.31 218 PHE A CA 1
ATOM 1771 C C . PHE A 1 218 ? -17.948 1.495 21.329 1.00 43.31 218 PHE A C 1
ATOM 1773 O O . PHE A 1 218 ? -19.098 1.098 21.447 1.00 43.31 218 PHE A O 1
ATOM 1780 N N . ILE A 1 219 ? -17.145 1.657 22.388 1.00 42.00 219 ILE A N 1
ATOM 1781 C CA . ILE A 1 219 ? -17.589 1.366 23.765 1.00 42.00 219 ILE A CA 1
ATOM 1782 C C . ILE A 1 219 ? -18.448 2.515 24.320 1.00 42.00 219 ILE A C 1
ATOM 1784 O O . ILE A 1 219 ? -19.228 2.317 25.239 1.00 42.00 219 ILE A O 1
ATOM 1788 N N . LEU A 1 220 ? -18.343 3.720 23.752 1.00 40.94 220 LEU A N 1
ATOM 1789 C CA . LEU A 1 220 ? -19.108 4.891 24.200 1.00 40.94 220 LEU A CA 1
ATOM 1790 C C . LEU A 1 220 ? -20.459 5.063 23.485 1.00 40.94 220 LEU A C 1
ATOM 1792 O O . LEU A 1 220 ? -21.170 6.023 23.770 1.00 40.94 220 LEU A O 1
ATOM 1796 N N . THR A 1 221 ? -20.816 4.170 22.557 1.00 39.19 221 THR A N 1
ATOM 1797 C CA . THR A 1 221 ? -22.088 4.220 21.808 1.00 39.19 221 THR A CA 1
ATOM 1798 C C . THR A 1 221 ? -22.946 2.959 21.950 1.00 39.19 221 THR A C 1
ATOM 1800 O O . THR A 1 221 ? -23.935 2.818 21.230 1.00 39.19 221 THR A O 1
ATOM 1803 N N . SER A 1 222 ? -22.607 2.072 22.889 1.00 38.09 222 SER A N 1
ATOM 1804 C CA . SER A 1 222 ? -23.399 0.901 23.296 1.00 38.09 222 SER A CA 1
ATOM 1805 C C . SER A 1 222 ? -23.787 1.006 24.761 1.00 38.09 222 SER A C 1
ATOM 1807 O O . SER A 1 222 ? -24.968 0.753 25.074 1.00 38.09 222 SER A O 1
#

Radius of gyration: 18.0 Å; chains: 1; bounding box: 46×35×48 Å

Secondary structure (DSSP, 8-state):
----HHHHHT-TTTTHHHH---GGGTT-TTTHHHHHHHHHHHHHHHHHHHHHHHHTS-TTS-THHHHHHHHHHHHHHHHHHTTSHHHHHHHHHHHHHHHHHTHHHHTTTGGGGTHHHHHHHHHHTTT-HHHHHHHHHHHHHHHHHHSHHHHHHHHHHHTTTB--------TTSSTT-B-HHHHHHHHHHTTS----TT-TGGGS-S-SS------GGGTT--

pLDDT: mean 84.53, std 14.8, range [35.09, 98.19]

Sequence (222 aa):
MYANCTELTKLPSFPRKALESDFNLYDWPTYGRPLFALDTIHKLSWCHLLSSLFMMMPKTYPWSSDLQIFLNVYNGTLILHAEDSSVLRQCLAFFIQCCYQFKTVFATTGYSGIVPTLVRVYNQNTHNPVLTQAIEFTFRQFYVMHRTPFILQLLGCIANYVTTNNGIIGVGDEFYRIQPGAVYRLLRVISRPLDDNLRILELCNIQKPLEALVSLFFILTS

Organism: NCBI:txid6186